Protein AF-A0A7C0W6J4-F1 (afdb_monomer)

Secondary structure (DSSP, 8-state):
--HHHHHHHHHHHHHHHHHHHHH-HHHHHH-HHHHHHHHHHHHHHHS---HHHHHHHHHHHHHHHHHHHHHT--HHHHHHH-HHHHHHHHHHHHHHHHHHHHHHHHH--TTHHHHHHHHHHHHHHHHHHHHHHHHHTT--HHHHHHHHHHHHHHHHHHHHHIIIIIHHHHTTTSPPP-GGGG-TT---S--S---HHHHHHHHHHHHHHHHHHHHHHHHH-TT--HHHHHHHHHHHHHHHHTSHHHHT-TTHHHHHHHHHHHHHHHHHHH--HHHHHH--SHHHHHHHHHHHHHHHHH-

Mean predicted aligned error: 7.04 Å

Structure (mmCIF, N/CA/C/O backbone):
data_AF-A0A7C0W6J4-F1
#
_entry.id   AF-A0A7C0W6J4-F1
#
loop_
_atom_site.group_PDB
_atom_site.id
_atom_site.type_symbol
_atom_site.label_atom_id
_atom_site.label_alt_id
_atom_site.label_comp_id
_atom_site.label_asym_id
_atom_site.label_entity_id
_atom_site.label_seq_id
_atom_site.pdbx_PDB_ins_code
_atom_site.Cartn_x
_atom_site.Cartn_y
_atom_site.Cartn_z
_atom_site.occupancy
_atom_site.B_iso_or_equiv
_atom_site.auth_seq_id
_atom_site.auth_comp_id
_atom_site.auth_asym_id
_atom_site.auth_atom_id
_atom_site.pdbx_PDB_model_num
ATOM 1 N N . MET A 1 1 ? 14.093 -19.354 15.145 1.00 80.31 1 MET A N 1
ATOM 2 C CA . MET A 1 1 ? 14.493 -19.359 13.717 1.00 80.31 1 MET A CA 1
ATOM 3 C C . MET A 1 1 ? 15.507 -18.246 13.501 1.00 80.31 1 MET A C 1
ATOM 5 O O . MET A 1 1 ? 15.258 -17.155 13.999 1.00 80.31 1 MET A O 1
ATOM 9 N N . SER A 1 2 ? 16.648 -18.499 12.849 1.00 90.19 2 SER A N 1
ATOM 10 C CA . SER A 1 2 ? 17.677 -17.459 12.658 1.00 90.19 2 SER A CA 1
ATOM 11 C C . SER A 1 2 ? 17.200 -16.357 11.703 1.00 90.19 2 SER A C 1
ATOM 13 O O . SER A 1 2 ? 16.353 -16.609 10.843 1.00 90.19 2 SER A O 1
ATOM 15 N N . LEU A 1 3 ? 17.756 -15.146 11.836 1.00 91.19 3 LEU A N 1
ATOM 16 C CA . LEU A 1 3 ? 17.433 -14.004 10.965 1.00 91.19 3 LEU A CA 1
ATOM 17 C C . LEU A 1 3 ? 17.686 -14.322 9.484 1.00 91.19 3 LEU A C 1
ATOM 19 O O . LEU A 1 3 ? 16.888 -13.963 8.626 1.00 91.19 3 LEU A O 1
ATOM 23 N N . VAL A 1 4 ? 18.754 -15.074 9.196 1.00 92.19 4 VAL A N 1
ATOM 24 C CA . VAL A 1 4 ? 19.107 -15.501 7.834 1.00 92.19 4 VAL A CA 1
ATOM 25 C C . VAL A 1 4 ? 18.005 -16.361 7.219 1.00 92.19 4 VAL A C 1
ATOM 27 O O . VAL A 1 4 ? 17.618 -16.132 6.079 1.00 92.19 4 VAL A O 1
ATOM 30 N N . ILE A 1 5 ? 17.452 -17.317 7.972 1.00 92.69 5 ILE A N 1
ATOM 31 C CA . ILE A 1 5 ? 16.369 -18.172 7.469 1.00 92.69 5 ILE A CA 1
ATOM 32 C C . ILE A 1 5 ? 15.117 -17.335 7.187 1.00 92.69 5 ILE A C 1
ATOM 34 O O . ILE A 1 5 ? 14.489 -17.521 6.152 1.00 92.69 5 ILE A O 1
ATOM 38 N N . GLN A 1 6 ? 14.775 -16.388 8.065 1.00 92.44 6 GLN A N 1
ATOM 39 C CA . GLN A 1 6 ? 13.624 -15.501 7.859 1.00 92.44 6 GLN A CA 1
ATOM 40 C C . GLN A 1 6 ? 13.782 -14.651 6.589 1.00 92.44 6 GLN A C 1
ATOM 42 O O . GLN A 1 6 ? 12.880 -14.627 5.757 1.00 92.44 6 GLN A O 1
ATOM 47 N N . ALA A 1 7 ? 14.955 -14.043 6.388 1.00 93.00 7 ALA A N 1
ATOM 48 C CA . ALA A 1 7 ? 15.270 -13.280 5.179 1.00 93.00 7 ALA A CA 1
ATOM 49 C C . ALA A 1 7 ? 15.186 -14.142 3.906 1.00 93.00 7 ALA A C 1
ATOM 51 O O . ALA A 1 7 ? 14.616 -13.724 2.898 1.00 93.00 7 ALA A O 1
ATOM 52 N N . VAL A 1 8 ? 15.700 -15.376 3.961 1.00 94.69 8 VAL A N 1
ATOM 53 C CA . VAL A 1 8 ? 15.601 -16.334 2.850 1.00 94.69 8 VAL A CA 1
ATOM 54 C C . VAL A 1 8 ? 14.147 -16.702 2.560 1.00 94.69 8 VAL A C 1
ATOM 56 O O . VAL A 1 8 ? 13.784 -16.816 1.395 1.00 94.69 8 VAL A O 1
ATOM 59 N N . LEU A 1 9 ? 13.295 -16.853 3.576 1.00 94.94 9 LEU A N 1
ATOM 60 C CA . LEU A 1 9 ? 11.868 -17.123 3.371 1.00 94.94 9 LEU A CA 1
ATOM 61 C C . LEU A 1 9 ? 11.146 -15.935 2.725 1.00 94.94 9 LEU A C 1
ATOM 63 O O . LEU A 1 9 ? 10.343 -16.150 1.818 1.00 94.94 9 LEU A O 1
ATOM 67 N N . PHE A 1 10 ? 11.460 -14.702 3.134 1.00 95.00 10 PHE A N 1
ATOM 68 C CA . PHE A 1 10 ? 10.860 -13.490 2.563 1.00 95.00 10 PHE A CA 1
ATOM 69 C C . PHE A 1 10 ? 11.144 -13.344 1.068 1.00 95.00 10 PHE A C 1
ATOM 71 O O . PHE A 1 10 ? 10.247 -12.986 0.311 1.00 95.00 10 PHE A O 1
ATOM 78 N N . VAL A 1 11 ? 12.364 -13.664 0.629 1.00 95.00 11 VAL A N 1
ATOM 79 C CA . VAL A 1 11 ? 12.764 -13.547 -0.784 1.00 95.00 11 VAL A CA 1
ATOM 80 C C . VAL A 1 11 ? 12.474 -14.822 -1.582 1.00 95.00 11 VAL A C 1
ATOM 82 O O . VAL A 1 11 ? 12.081 -14.763 -2.744 1.00 95.00 11 VAL A O 1
ATOM 85 N N . GLY A 1 12 ? 12.647 -15.993 -0.973 1.00 95.44 12 GLY A N 1
ATOM 86 C CA . GLY A 1 12 ? 12.519 -17.286 -1.644 1.00 95.44 12 GLY A CA 1
ATOM 87 C C . GLY A 1 12 ? 11.075 -17.722 -1.875 1.00 95.44 12 GLY A C 1
ATOM 88 O O . GLY A 1 12 ? 10.776 -18.324 -2.908 1.00 95.44 12 GLY A O 1
ATOM 89 N N . PHE A 1 13 ? 10.156 -17.409 -0.956 1.00 96.00 13 PHE A N 1
ATOM 90 C CA . PHE A 1 13 ? 8.757 -17.810 -1.109 1.00 96.00 13 PHE A CA 1
ATOM 91 C C . PHE A 1 13 ? 8.055 -17.154 -2.313 1.00 96.00 13 PHE A C 1
ATOM 93 O O . PHE A 1 13 ? 7.383 -17.884 -3.041 1.00 96.00 13 PHE A O 1
ATOM 100 N N . PRO A 1 14 ? 8.235 -15.851 -2.612 1.00 95.50 14 PRO A N 1
ATOM 101 C CA . PRO A 1 14 ? 7.729 -15.236 -3.842 1.00 95.50 14 PRO A CA 1
ATOM 102 C C . PRO A 1 14 ? 8.060 -16.008 -5.122 1.00 95.50 14 PRO A C 1
ATOM 104 O O . PRO A 1 14 ? 7.185 -16.208 -5.966 1.00 95.50 14 PRO A O 1
ATOM 107 N N . VAL A 1 15 ? 9.289 -16.523 -5.238 1.00 93.94 15 VAL A N 1
ATOM 108 C CA . VAL A 1 15 ? 9.711 -17.350 -6.381 1.00 93.94 15 VAL A CA 1
ATOM 109 C C . VAL A 1 15 ? 8.884 -18.637 -6.446 1.00 93.94 15 VAL A C 1
ATOM 111 O O . VAL A 1 15 ? 8.363 -19.000 -7.503 1.00 93.94 15 VAL A O 1
ATOM 114 N N . ALA A 1 16 ? 8.717 -19.315 -5.308 1.00 93.81 16 ALA A N 1
ATOM 115 C CA . ALA A 1 16 ? 7.901 -20.523 -5.213 1.00 93.81 16 ALA A CA 1
ATOM 116 C C . ALA A 1 16 ? 6.417 -20.247 -5.509 1.00 93.81 16 ALA A C 1
ATOM 118 O O . ALA A 1 16 ? 5.769 -21.051 -6.182 1.00 93.81 16 ALA A O 1
ATOM 119 N N . ALA A 1 17 ? 5.887 -19.106 -5.064 1.00 93.19 17 ALA A N 1
ATOM 120 C CA . ALA A 1 17 ? 4.513 -18.681 -5.307 1.00 93.19 17 ALA A CA 1
ATOM 121 C C . ALA A 1 17 ? 4.260 -18.407 -6.796 1.00 93.19 17 ALA A C 1
ATOM 123 O O . ALA A 1 17 ? 3.292 -18.924 -7.356 1.00 93.19 17 ALA A O 1
ATOM 124 N N . GLN A 1 18 ? 5.152 -17.669 -7.465 1.00 90.38 18 GLN A N 1
ATOM 125 C CA . GLN A 1 18 ? 5.070 -17.424 -8.909 1.00 90.38 18 GLN A CA 1
ATOM 126 C C . GLN A 1 18 ? 5.179 -18.726 -9.710 1.00 90.38 18 GLN A C 1
ATOM 128 O O . GLN A 1 18 ? 4.364 -18.985 -10.599 1.00 90.38 18 GLN A O 1
ATOM 133 N N . TRP A 1 19 ? 6.143 -19.586 -9.373 1.00 91.12 19 TRP A N 1
ATOM 134 C CA . TRP A 1 19 ? 6.294 -20.893 -10.015 1.00 91.12 19 TRP A CA 1
ATOM 135 C C . TRP A 1 19 ? 5.059 -21.783 -9.807 1.00 91.12 19 TRP A C 1
ATOM 137 O O . TRP A 1 19 ? 4.537 -22.375 -10.755 1.00 91.12 19 TRP A O 1
ATOM 147 N N . GLY A 1 20 ? 4.540 -21.831 -8.579 1.00 88.75 20 GLY A N 1
ATOM 148 C CA . GLY A 1 20 ? 3.341 -22.582 -8.225 1.00 88.75 20 GLY A CA 1
ATOM 149 C C . GLY A 1 20 ? 2.098 -22.085 -8.962 1.00 88.75 20 GLY A C 1
ATOM 150 O O . GLY A 1 20 ? 1.338 -22.899 -9.489 1.00 88.75 20 GLY A O 1
ATOM 151 N N . ALA A 1 21 ? 1.917 -20.768 -9.071 1.00 87.94 21 ALA A N 1
ATOM 152 C CA . ALA A 1 21 ? 0.810 -20.161 -9.808 1.00 87.94 21 ALA A CA 1
ATOM 153 C C . ALA A 1 21 ? 0.866 -20.459 -11.316 1.00 87.94 21 ALA A C 1
ATOM 155 O O . ALA A 1 21 ? -0.176 -20.627 -11.946 1.00 87.94 21 ALA A O 1
ATOM 156 N N . ARG A 1 22 ? 2.062 -20.598 -11.904 1.00 87.00 22 ARG A N 1
ATOM 157 C CA . ARG A 1 22 ? 2.213 -21.025 -13.308 1.00 87.00 22 ARG A CA 1
ATOM 158 C C . ARG A 1 22 ? 1.844 -22.497 -13.509 1.00 87.00 22 ARG A C 1
ATOM 160 O O . ARG A 1 22 ? 1.279 -22.847 -14.541 1.00 87.00 22 ARG A O 1
ATOM 167 N N . LYS A 1 23 ? 2.144 -23.357 -12.528 1.00 88.56 23 LYS A N 1
ATOM 168 C CA . LYS A 1 23 ? 1.981 -24.815 -12.643 1.00 88.56 23 LYS A CA 1
ATOM 169 C C . LYS A 1 23 ? 0.596 -25.329 -12.238 1.00 88.56 23 LYS A C 1
ATOM 171 O O . LYS A 1 23 ? 0.092 -26.262 -12.859 1.00 88.56 23 LYS A O 1
ATOM 176 N N . TYR A 1 24 ? -0.028 -24.755 -11.209 1.00 90.50 24 TYR A N 1
ATOM 177 C CA . TYR A 1 24 ? -1.247 -25.301 -10.603 1.00 90.50 24 TYR A CA 1
ATOM 178 C C . TYR A 1 24 ? -2.436 -24.345 -10.726 1.00 90.50 24 TYR A C 1
ATOM 180 O O . TYR A 1 24 ? -2.381 -23.198 -10.289 1.00 90.50 24 TYR A O 1
ATOM 188 N N . LYS A 1 25 ? -3.569 -24.846 -11.237 1.00 83.00 25 LYS A N 1
ATOM 189 C CA . LYS A 1 25 ? -4.791 -24.050 -11.469 1.00 83.00 25 LYS A CA 1
ATOM 190 C C . LYS A 1 25 ? -5.350 -23.401 -10.194 1.00 83.00 25 LYS A C 1
ATOM 192 O O . LYS A 1 25 ? -5.835 -22.278 -10.265 1.00 83.00 25 LYS A O 1
ATOM 197 N N . ALA A 1 26 ? -5.266 -24.082 -9.048 1.00 83.62 26 ALA A N 1
ATOM 198 C CA . ALA A 1 26 ? -5.718 -23.549 -7.759 1.00 83.62 26 ALA A CA 1
ATOM 199 C C . ALA A 1 26 ? -4.841 -22.385 -7.262 1.00 83.62 26 ALA A C 1
ATOM 201 O O . ALA A 1 26 ? -5.358 -21.377 -6.794 1.00 83.62 26 ALA A O 1
ATOM 202 N N . LEU A 1 27 ? -3.519 -22.488 -7.428 1.00 84.06 27 LEU A N 1
ATOM 203 C CA . LEU A 1 27 ? -2.580 -21.422 -7.066 1.00 84.06 27 LEU A CA 1
ATOM 204 C C . LEU A 1 27 ? -2.671 -20.242 -8.037 1.00 84.06 27 LEU A C 1
ATOM 206 O O . LEU A 1 27 ? -2.633 -19.091 -7.616 1.00 84.06 27 LEU A O 1
ATOM 210 N N . ARG A 1 28 ? -2.887 -20.522 -9.329 1.00 81.50 28 ARG A N 1
ATOM 211 C CA . ARG A 1 28 ? -3.187 -19.497 -10.335 1.00 81.50 28 ARG A CA 1
ATOM 212 C C . ARG A 1 28 ? -4.458 -18.725 -10.010 1.00 81.50 28 ARG A C 1
ATOM 214 O O . ARG A 1 28 ? -4.537 -17.540 -10.296 1.00 81.50 28 ARG A O 1
ATOM 221 N N . PHE A 1 29 ? -5.452 -19.417 -9.455 1.00 76.94 29 PHE A N 1
ATOM 222 C CA . PHE A 1 29 ? -6.718 -18.808 -9.079 1.00 76.94 29 PHE A CA 1
ATOM 223 C C . PHE A 1 29 ? -6.550 -17.787 -7.942 1.00 76.94 29 PHE A C 1
ATOM 225 O O . PHE A 1 29 ? -7.155 -16.724 -8.013 1.00 76.94 29 PHE A O 1
ATOM 232 N N . LEU A 1 30 ? -5.718 -18.081 -6.938 1.00 79.06 30 LEU A N 1
ATOM 233 C CA . LEU A 1 30 ? -5.420 -17.136 -5.854 1.00 79.06 30 LEU A CA 1
ATOM 234 C C . LEU A 1 30 ? -4.471 -16.013 -6.301 1.00 79.06 30 LEU A C 1
ATOM 236 O O . LEU A 1 30 ? -4.583 -14.892 -5.826 1.00 79.06 30 LEU A O 1
ATOM 240 N N . GLY A 1 31 ? -3.548 -16.308 -7.217 1.00 84.00 31 GLY A N 1
ATOM 241 C CA . GLY A 1 31 ? -2.524 -15.370 -7.670 1.00 84.00 31 GLY A CA 1
ATOM 242 C C . GLY A 1 31 ? -1.308 -15.310 -6.725 1.00 84.00 31 GLY A C 1
ATOM 243 O O . GLY A 1 31 ? -1.439 -15.561 -5.523 1.00 84.00 31 GLY A O 1
ATOM 244 N N . PRO A 1 32 ? -0.102 -14.982 -7.234 1.00 88.69 32 PRO A N 1
ATOM 245 C CA . PRO A 1 32 ? 1.130 -15.003 -6.435 1.00 88.69 32 PRO A CA 1
ATOM 246 C C . PRO A 1 32 ? 1.087 -14.104 -5.194 1.00 88.69 32 PRO A C 1
ATOM 248 O O . PRO A 1 32 ? 1.554 -14.506 -4.132 1.00 88.69 32 PRO A O 1
ATOM 251 N N . ILE A 1 33 ? 0.483 -12.917 -5.304 1.00 87.88 33 ILE A N 1
ATOM 252 C CA . ILE A 1 33 ? 0.414 -11.945 -4.206 1.00 87.88 33 ILE A CA 1
ATOM 253 C C . ILE A 1 33 ? -0.400 -12.457 -3.011 1.00 87.88 33 ILE A C 1
ATOM 255 O O . ILE A 1 33 ? 0.042 -12.336 -1.869 1.00 87.88 33 ILE A O 1
ATOM 259 N N . VAL A 1 34 ? -1.545 -13.106 -3.258 1.00 85.62 34 VAL A N 1
ATOM 260 C CA . VAL A 1 34 ? -2.378 -13.694 -2.196 1.00 85.62 34 VAL A CA 1
ATOM 261 C C . VAL A 1 34 ? -1.642 -14.836 -1.516 1.00 85.62 34 VAL A C 1
ATOM 263 O O . VAL A 1 34 ? -1.671 -14.943 -0.293 1.00 85.62 34 VAL A O 1
ATOM 266 N N . LEU A 1 35 ? -0.945 -15.673 -2.288 1.00 91.00 35 LEU A N 1
ATOM 267 C CA . LEU A 1 35 ? -0.140 -16.759 -1.731 1.00 91.00 35 LEU A CA 1
ATOM 268 C C . LEU A 1 35 ? 0.955 -16.222 -0.807 1.00 91.00 35 LEU A C 1
ATOM 270 O O . LEU A 1 35 ? 1.132 -16.765 0.281 1.00 91.00 35 LEU A O 1
ATOM 274 N N . CYS A 1 36 ? 1.647 -15.151 -1.203 1.00 93.06 36 CYS A N 1
ATOM 275 C CA . CYS A 1 36 ? 2.655 -14.491 -0.373 1.00 93.06 36 CYS A CA 1
ATOM 276 C C . CYS A 1 36 ? 2.070 -13.951 0.936 1.00 93.06 36 CYS A C 1
ATOM 278 O O . CYS A 1 36 ? 2.630 -14.219 1.998 1.00 93.06 36 CYS A O 1
ATOM 280 N N . TYR A 1 37 ? 0.924 -13.268 0.882 1.00 90.31 37 TYR A N 1
ATOM 281 C CA . TYR A 1 37 ? 0.240 -12.786 2.085 1.00 90.31 37 TYR A CA 1
ATOM 282 C C . TYR A 1 37 ? -0.188 -13.925 3.010 1.00 90.31 37 TYR A C 1
ATOM 284 O O . TYR A 1 37 ? 0.121 -13.896 4.198 1.00 90.31 37 TYR A O 1
ATOM 292 N N . LEU A 1 38 ? -0.870 -14.946 2.481 1.00 89.62 38 LEU A N 1
ATOM 293 C CA . LEU A 1 38 ? -1.338 -16.085 3.276 1.00 89.62 38 LEU A CA 1
ATOM 294 C C . LEU A 1 38 ? -0.176 -16.840 3.917 1.00 89.62 38 LEU A C 1
ATOM 296 O O . LEU A 1 38 ? -0.259 -17.224 5.083 1.00 89.62 38 LEU A O 1
ATOM 300 N N . PHE A 1 39 ? 0.915 -17.025 3.175 1.00 93.88 39 PHE A N 1
ATOM 301 C CA . PHE A 1 39 ? 2.127 -17.626 3.709 1.00 93.88 39 PHE A CA 1
ATOM 302 C C . PHE A 1 39 ? 2.747 -16.767 4.808 1.00 93.88 39 PHE A C 1
ATOM 304 O O . PHE A 1 39 ? 3.069 -17.301 5.866 1.00 93.88 39 PHE A O 1
ATOM 311 N N . GLY A 1 40 ? 2.862 -15.453 4.599 1.00 93.06 40 GLY A N 1
ATOM 312 C CA . GLY A 1 40 ? 3.347 -14.524 5.615 1.00 93.06 40 GLY A CA 1
ATOM 313 C C . GLY A 1 40 ? 2.511 -14.590 6.896 1.00 93.06 40 GLY A C 1
ATOM 314 O O . GLY A 1 40 ? 3.055 -14.795 7.978 1.00 93.06 40 GLY A O 1
ATOM 315 N N . ILE A 1 41 ? 1.183 -14.518 6.775 1.00 89.75 41 ILE A N 1
ATOM 316 C CA . ILE A 1 41 ? 0.251 -14.613 7.910 1.00 89.75 41 ILE A CA 1
ATOM 317 C C . ILE A 1 41 ? 0.418 -15.952 8.633 1.00 89.75 41 ILE A C 1
ATOM 319 O O . ILE A 1 41 ? 0.552 -15.981 9.856 1.00 89.75 41 ILE A O 1
ATOM 323 N N . ALA A 1 42 ? 0.451 -17.069 7.903 1.00 92.12 42 ALA A N 1
ATOM 324 C CA . ALA A 1 42 ? 0.663 -18.381 8.508 1.00 92.12 42 ALA A CA 1
ATOM 325 C C . ALA A 1 42 ? 2.010 -18.442 9.243 1.00 92.12 42 ALA A C 1
ATOM 327 O O . ALA A 1 42 ? 2.068 -18.862 10.398 1.00 92.12 42 ALA A O 1
ATOM 328 N N . LEU A 1 43 ? 3.084 -17.964 8.613 1.00 92.81 43 LEU A N 1
ATOM 329 C CA . LEU A 1 43 ? 4.428 -17.977 9.180 1.00 92.81 43 LEU A CA 1
ATOM 330 C C . LEU A 1 43 ? 4.516 -17.137 10.464 1.00 92.81 43 LEU A C 1
ATOM 332 O O . LEU A 1 43 ? 5.018 -17.637 11.469 1.00 92.81 43 LEU A O 1
ATOM 336 N N . GLY A 1 44 ? 3.971 -15.916 10.456 1.00 90.25 44 GLY A N 1
ATOM 337 C CA . GLY A 1 44 ? 3.962 -14.997 11.602 1.00 90.25 44 GLY A CA 1
ATOM 338 C C . GLY A 1 44 ? 3.149 -15.475 12.807 1.00 90.25 44 GLY A C 1
ATOM 339 O O . GLY A 1 44 ? 3.397 -15.039 13.928 1.00 90.25 44 GLY A O 1
ATOM 340 N N . ASN A 1 45 ? 2.201 -16.396 12.599 1.00 89.50 45 ASN A N 1
ATOM 341 C CA . ASN A 1 45 ? 1.349 -16.929 13.668 1.00 89.50 45 ASN A CA 1
ATOM 342 C C . ASN A 1 45 ? 1.746 -18.338 14.135 1.00 89.50 45 ASN A C 1
ATOM 344 O O . ASN A 1 45 ? 1.352 -18.743 15.230 1.00 89.50 45 ASN A O 1
ATOM 348 N N . LEU A 1 46 ? 2.509 -19.089 13.335 1.00 89.94 46 LEU A N 1
ATOM 349 C CA . LEU A 1 46 ? 2.972 -20.441 13.672 1.00 89.94 46 LEU A CA 1
ATOM 350 C C . LEU A 1 46 ? 4.378 -20.457 14.277 1.00 89.94 46 LEU A C 1
ATOM 352 O O . LEU A 1 46 ? 4.695 -21.341 15.072 1.00 89.94 46 LEU A O 1
ATOM 356 N N . VAL A 1 47 ? 5.230 -19.507 13.891 1.00 88.19 47 VAL A N 1
ATOM 357 C CA . VAL A 1 47 ? 6.637 -19.454 14.293 1.00 88.19 47 VAL A CA 1
ATOM 358 C C . VAL A 1 47 ? 6.952 -18.064 14.829 1.00 88.19 47 VAL A C 1
ATOM 360 O O . VAL A 1 47 ? 6.424 -17.065 14.355 1.00 88.19 47 VAL A O 1
ATOM 363 N N . PHE A 1 48 ? 7.848 -17.986 15.814 1.00 85.81 48 PHE A N 1
ATOM 364 C CA . PHE A 1 48 ? 8.372 -16.698 16.255 1.00 85.81 48 PHE A CA 1
ATOM 365 C C . PHE A 1 48 ? 9.144 -16.015 15.115 1.00 85.81 48 PHE A C 1
ATOM 367 O O . PHE A 1 48 ? 10.174 -16.530 14.658 1.00 85.81 48 PHE A O 1
ATOM 374 N N . MET A 1 49 ? 8.652 -14.850 14.701 1.00 89.69 49 MET A N 1
ATOM 375 C CA . MET A 1 49 ? 9.257 -13.982 13.695 1.00 89.69 49 MET A CA 1
ATOM 376 C C . MET A 1 49 ? 9.886 -12.762 14.360 1.00 89.69 49 MET A C 1
ATOM 378 O O . MET A 1 49 ? 9.358 -12.229 15.335 1.00 89.69 49 MET A O 1
ATOM 382 N N . ASN A 1 50 ? 11.025 -12.317 13.833 1.00 92.06 50 ASN A N 1
ATOM 383 C CA . ASN A 1 50 ? 11.627 -11.070 14.273 1.00 92.06 50 ASN A CA 1
ATOM 384 C C . ASN A 1 50 ? 10.880 -9.909 13.599 1.00 92.06 50 ASN A C 1
ATOM 386 O O . ASN A 1 50 ? 10.929 -9.749 12.379 1.00 92.06 50 ASN A O 1
ATOM 390 N N . THR A 1 51 ? 10.166 -9.124 14.405 1.00 89.06 51 THR A N 1
ATOM 391 C CA . THR A 1 51 ? 9.332 -8.020 13.921 1.00 89.06 51 THR A CA 1
ATOM 392 C C . THR A 1 51 ? 10.156 -6.908 13.285 1.00 89.06 51 THR A C 1
ATOM 394 O O . THR A 1 51 ? 9.729 -6.372 12.275 1.00 89.06 51 THR A O 1
ATOM 397 N N . GLU A 1 52 ? 11.343 -6.612 13.815 1.00 92.31 52 GLU A N 1
ATOM 398 C CA . GLU A 1 52 ? 12.246 -5.576 13.292 1.00 92.31 52 GLU A CA 1
ATOM 399 C C . GLU A 1 52 ? 12.788 -5.931 11.897 1.00 92.31 52 GLU A C 1
ATOM 401 O O . GLU A 1 52 ? 12.874 -5.089 11.004 1.00 92.31 52 GLU A O 1
ATOM 406 N N . LEU A 1 53 ? 13.095 -7.208 11.663 1.00 93.00 53 LEU A N 1
ATOM 407 C CA . LEU A 1 53 ? 13.486 -7.705 10.350 1.00 93.00 53 LEU A CA 1
ATOM 408 C C . LEU A 1 53 ? 12.318 -7.585 9.367 1.00 93.00 53 LEU A C 1
ATOM 410 O O . LEU A 1 53 ? 12.501 -7.113 8.249 1.00 93.00 53 LEU A O 1
ATOM 414 N N . ALA A 1 54 ? 11.115 -7.993 9.774 1.00 92.81 54 ALA A N 1
ATOM 415 C CA . ALA A 1 54 ? 9.924 -7.897 8.935 1.00 92.81 54 ALA A CA 1
ATOM 416 C C . ALA A 1 54 ? 9.562 -6.439 8.596 1.00 92.81 54 ALA A C 1
ATOM 418 O O . ALA A 1 54 ? 9.246 -6.153 7.438 1.00 92.81 54 ALA A O 1
ATOM 419 N N . THR A 1 55 ? 9.663 -5.505 9.550 1.00 90.56 55 THR A N 1
ATOM 420 C CA . THR A 1 55 ? 9.465 -4.067 9.294 1.00 90.56 55 THR A CA 1
ATOM 421 C C . THR A 1 55 ? 10.547 -3.516 8.374 1.00 90.56 55 THR A C 1
ATOM 423 O O . THR A 1 55 ? 10.214 -2.871 7.386 1.00 90.56 55 THR A O 1
ATOM 426 N N . THR A 1 56 ? 11.818 -3.867 8.592 1.00 93.62 56 THR A N 1
ATOM 427 C CA . THR A 1 56 ? 12.926 -3.455 7.709 1.00 93.62 56 THR A CA 1
ATOM 428 C C . THR A 1 56 ? 12.702 -3.923 6.271 1.00 93.62 56 THR A C 1
ATOM 430 O O . THR A 1 56 ? 12.861 -3.148 5.331 1.00 93.62 56 THR A O 1
ATOM 433 N N . PHE A 1 57 ? 12.301 -5.183 6.072 1.00 94.50 57 PHE A N 1
ATOM 434 C CA . PHE A 1 57 ? 11.980 -5.704 4.740 1.00 94.50 57 PHE A CA 1
ATOM 435 C C . PHE A 1 57 ? 10.784 -4.982 4.123 1.00 94.50 57 PHE A C 1
ATOM 437 O O . PHE A 1 57 ? 10.828 -4.647 2.944 1.00 94.50 57 PHE A O 1
ATOM 444 N N . THR A 1 58 ? 9.740 -4.721 4.907 1.00 91.25 58 THR A N 1
ATOM 445 C CA . THR A 1 58 ? 8.553 -3.971 4.475 1.00 91.25 58 THR A CA 1
ATOM 446 C C . THR A 1 58 ? 8.936 -2.576 3.980 1.00 91.25 58 THR A C 1
ATOM 448 O O . THR A 1 58 ? 8.620 -2.207 2.853 1.00 91.25 58 THR A O 1
ATOM 451 N N . GLU A 1 59 ? 9.673 -1.817 4.784 1.00 90.38 59 GLU A N 1
ATOM 452 C CA . GLU A 1 59 ? 10.092 -0.453 4.457 1.00 90.38 59 GLU A CA 1
ATOM 453 C C . GLU A 1 59 ? 11.048 -0.427 3.262 1.00 90.38 59 GLU A C 1
ATOM 455 O O . GLU A 1 59 ? 10.826 0.325 2.314 1.00 90.38 59 GLU A O 1
ATOM 460 N N . ALA A 1 60 ? 12.067 -1.291 3.253 1.00 93.19 60 ALA A N 1
ATOM 461 C CA . ALA A 1 60 ? 13.043 -1.358 2.168 1.00 93.19 60 ALA A CA 1
ATOM 462 C C . ALA A 1 60 ? 12.402 -1.766 0.835 1.00 93.19 60 ALA A C 1
ATOM 464 O O . ALA A 1 60 ? 12.709 -1.186 -0.206 1.00 93.19 60 ALA A O 1
ATOM 465 N N . THR A 1 61 ? 11.495 -2.746 0.846 1.00 94.12 61 THR A N 1
ATOM 466 C CA . THR A 1 61 ? 10.794 -3.171 -0.374 1.00 94.12 61 THR A CA 1
ATOM 467 C C . THR A 1 61 ? 9.858 -2.091 -0.890 1.00 94.12 61 THR A C 1
ATOM 469 O O . THR A 1 61 ? 9.855 -1.866 -2.093 1.00 94.12 61 THR A O 1
ATOM 472 N N . VAL A 1 62 ? 9.140 -1.361 -0.031 1.00 90.12 62 VAL A N 1
ATOM 473 C CA . VAL A 1 62 ? 8.310 -0.212 -0.443 1.00 90.12 62 VAL A CA 1
ATOM 474 C C . VAL A 1 62 ? 9.166 0.910 -1.030 1.00 90.12 62 VAL A C 1
ATOM 476 O O . VAL A 1 62 ? 8.859 1.418 -2.110 1.00 90.12 62 VAL A O 1
ATOM 479 N N . LEU A 1 63 ? 10.269 1.257 -0.357 1.00 91.81 63 LEU A N 1
ATOM 480 C CA . LEU A 1 63 ? 11.209 2.299 -0.779 1.00 91.81 63 LEU A CA 1
ATOM 481 C C . LEU A 1 63 ? 11.775 2.042 -2.185 1.00 91.81 63 LEU A C 1
ATOM 483 O O . LEU A 1 63 ? 12.074 2.991 -2.910 1.00 91.81 63 LEU A O 1
ATOM 487 N N . LEU A 1 64 ? 11.935 0.771 -2.557 1.00 94.62 64 LEU A N 1
ATOM 488 C CA . LEU A 1 64 ? 12.462 0.348 -3.853 1.00 94.62 64 LEU A CA 1
ATOM 489 C C . LEU A 1 64 ? 11.362 0.070 -4.889 1.00 94.62 64 LEU A C 1
ATOM 491 O O . LEU A 1 64 ? 11.479 0.446 -6.051 1.00 94.62 64 LEU A O 1
ATOM 495 N N . ALA A 1 65 ? 10.271 -0.581 -4.493 1.00 93.81 65 ALA A N 1
ATOM 496 C CA . ALA A 1 65 ? 9.206 -0.969 -5.411 1.00 93.81 65 ALA A CA 1
ATOM 497 C C . ALA A 1 65 ? 8.474 0.250 -5.981 1.00 93.81 65 ALA A C 1
ATOM 499 O O . ALA A 1 65 ? 8.165 0.265 -7.171 1.00 93.81 65 ALA A O 1
ATOM 500 N N . ILE A 1 66 ? 8.231 1.284 -5.164 1.00 93.19 66 ILE A N 1
ATOM 501 C CA . ILE A 1 66 ? 7.491 2.476 -5.598 1.00 93.19 66 ILE A CA 1
ATOM 502 C C . ILE A 1 66 ? 8.167 3.155 -6.807 1.00 93.19 66 ILE A C 1
ATOM 504 O O . ILE A 1 66 ? 7.503 3.274 -7.839 1.00 93.19 66 ILE A O 1
ATOM 508 N N . PRO A 1 67 ? 9.452 3.571 -6.760 1.00 94.31 67 PRO A N 1
ATOM 509 C CA . PRO A 1 67 ? 10.108 4.153 -7.930 1.00 94.31 67 PRO A CA 1
ATOM 510 C C . PRO A 1 67 ? 10.136 3.215 -9.129 1.00 94.31 67 PRO A C 1
ATOM 512 O O . PRO A 1 67 ? 9.823 3.648 -10.231 1.00 94.31 67 PRO A O 1
ATOM 515 N N . LEU A 1 68 ? 10.472 1.937 -8.923 1.00 94.62 68 LEU A N 1
ATOM 516 C CA . LEU A 1 68 ? 10.587 0.949 -10.000 1.00 94.62 68 LEU A CA 1
ATOM 517 C C . LEU A 1 68 ? 9.300 0.813 -10.813 1.00 94.62 68 LEU A C 1
ATOM 519 O O . LEU A 1 68 ? 9.340 0.836 -12.044 1.00 94.62 68 LEU A O 1
ATOM 523 N N . LEU A 1 69 ? 8.161 0.725 -10.128 1.00 92.31 69 LEU A N 1
ATOM 524 C CA . LEU A 1 69 ? 6.850 0.655 -10.767 1.00 92.31 69 LEU A CA 1
ATOM 525 C C . LEU A 1 69 ? 6.490 1.989 -11.433 1.00 92.31 69 LEU A C 1
ATOM 527 O O . LEU A 1 69 ? 6.017 2.012 -12.572 1.00 92.31 69 LEU A O 1
ATOM 531 N N . LEU A 1 70 ? 6.776 3.113 -10.771 1.00 92.75 70 LEU A N 1
ATOM 532 C CA . LEU A 1 70 ? 6.478 4.444 -11.304 1.00 92.75 70 LEU A CA 1
ATOM 533 C C . LEU A 1 70 ? 7.318 4.806 -12.528 1.00 92.75 70 LEU A C 1
ATOM 535 O O . LEU A 1 70 ? 6.796 5.457 -13.430 1.00 92.75 70 LEU A O 1
ATOM 539 N N . PHE A 1 71 ? 8.569 4.348 -12.621 1.00 93.31 71 PHE A N 1
ATOM 540 C CA . PHE A 1 71 ? 9.427 4.584 -13.783 1.00 93.31 71 PHE A CA 1
ATOM 541 C C . PHE A 1 71 ? 8.754 4.144 -15.074 1.00 93.31 71 PHE A C 1
ATOM 543 O O . PHE A 1 71 ? 8.798 4.882 -16.051 1.00 93.31 71 PHE A O 1
ATOM 550 N N . THR A 1 72 ? 8.077 2.997 -15.064 1.00 88.12 72 THR A N 1
ATOM 551 C CA . THR A 1 72 ? 7.402 2.441 -16.248 1.00 88.12 72 THR A CA 1
ATOM 552 C C . THR A 1 72 ? 6.104 3.156 -16.616 1.00 88.12 72 THR A C 1
ATOM 554 O O . THR A 1 72 ? 5.588 2.990 -17.719 1.00 88.12 72 THR A O 1
ATOM 557 N N . THR A 1 73 ? 5.596 4.017 -15.733 1.00 87.25 73 THR A N 1
ATOM 558 C CA . THR A 1 73 ? 4.330 4.718 -15.941 1.00 87.25 73 THR A CA 1
ATOM 559 C C . THR A 1 73 ? 4.477 5.818 -16.990 1.00 87.25 73 THR A C 1
ATOM 561 O O . THR A 1 73 ? 5.168 6.817 -16.773 1.00 87.25 73 THR A O 1
ATOM 564 N N . ASP A 1 74 ? 3.742 5.724 -18.101 1.00 87.19 74 ASP A N 1
ATOM 565 C CA . ASP A 1 74 ? 3.486 6.897 -18.940 1.00 87.19 74 ASP A CA 1
ATOM 566 C C . ASP A 1 74 ? 2.450 7.800 -18.258 1.00 87.19 74 ASP A C 1
ATOM 568 O O . ASP A 1 74 ? 1.243 7.683 -18.468 1.00 87.19 74 ASP A O 1
ATOM 572 N N . PHE A 1 75 ? 2.930 8.719 -17.418 1.00 84.06 75 PHE A N 1
ATOM 573 C CA . PHE A 1 75 ? 2.060 9.577 -16.617 1.00 84.06 75 PHE A CA 1
ATOM 574 C C . PHE A 1 75 ? 1.162 10.488 -17.476 1.00 84.06 75 PHE A C 1
ATOM 576 O O . PHE A 1 75 ? 0.033 10.797 -17.094 1.00 84.06 75 PHE A O 1
ATOM 583 N N . ARG A 1 76 ? 1.621 10.894 -18.671 1.00 83.56 76 ARG A N 1
ATOM 584 C CA . ARG A 1 76 ? 0.829 11.738 -19.584 1.00 83.56 76 ARG A CA 1
ATOM 585 C C . ARG A 1 76 ? -0.320 10.956 -20.201 1.00 83.56 76 ARG A C 1
ATOM 587 O O . ARG A 1 76 ? -1.428 11.486 -20.291 1.00 83.56 76 ARG A O 1
ATOM 594 N N . ALA A 1 77 ? -0.056 9.726 -20.636 1.00 82.44 77 ALA A N 1
ATOM 595 C CA . ALA A 1 77 ? -1.095 8.830 -21.125 1.00 82.44 77 ALA A CA 1
ATOM 596 C C . ALA A 1 77 ? -2.066 8.472 -19.994 1.00 82.44 77 ALA A C 1
ATOM 598 O O . ALA A 1 77 ? -3.274 8.616 -20.169 1.00 82.44 77 ALA A O 1
ATOM 599 N N . TRP A 1 78 ? -1.544 8.133 -18.811 1.00 82.50 78 TRP A N 1
ATOM 600 C CA . TRP A 1 78 ? -2.339 7.810 -17.628 1.00 82.50 78 TRP A CA 1
ATOM 601 C C . TRP A 1 78 ? -3.347 8.914 -17.294 1.00 82.50 78 TRP A C 1
ATOM 603 O O . TRP A 1 78 ? -4.535 8.626 -17.181 1.00 82.50 78 TRP A O 1
ATOM 613 N N . LEU A 1 79 ? -2.938 10.189 -17.263 1.00 80.69 79 LEU A N 1
ATOM 614 C CA . LEU A 1 79 ? -3.843 11.318 -16.987 1.00 80.69 79 LEU A CA 1
ATOM 615 C C . LEU A 1 79 ? -5.036 11.427 -17.954 1.00 80.69 79 LEU A C 1
ATOM 617 O O . LEU A 1 79 ? -6.095 11.924 -17.564 1.00 80.69 79 LEU A O 1
ATOM 621 N N . ARG A 1 80 ? -4.901 10.969 -19.206 1.00 79.69 80 ARG A N 1
ATOM 622 C CA . ARG A 1 80 ? -6.009 10.987 -20.181 1.00 79.69 80 ARG A CA 1
ATOM 623 C C . ARG A 1 80 ? -7.086 9.959 -19.840 1.00 79.69 80 ARG A C 1
ATOM 625 O O . ARG A 1 80 ? -8.262 10.213 -20.086 1.00 79.69 80 ARG A O 1
ATOM 632 N N . ILE A 1 81 ? -6.683 8.833 -19.258 1.00 76.44 81 ILE A N 1
ATOM 633 C CA . ILE A 1 81 ? -7.545 7.684 -18.959 1.00 76.44 81 ILE A CA 1
ATOM 634 C C . ILE A 1 81 ? -7.943 7.665 -17.470 1.00 76.44 81 ILE A C 1
ATOM 636 O O . ILE A 1 81 ? -8.918 7.024 -17.100 1.00 76.44 81 ILE A O 1
ATOM 640 N N . ALA A 1 82 ? -7.249 8.421 -16.612 1.00 79.44 82 ALA A N 1
ATOM 641 C CA . ALA A 1 82 ? -7.427 8.424 -15.160 1.00 79.44 82 ALA A CA 1
ATOM 642 C C . ALA A 1 82 ? -8.663 9.188 -14.664 1.00 79.44 82 ALA A C 1
ATOM 644 O O . ALA A 1 82 ? -8.984 9.094 -13.483 1.00 79.44 82 ALA A O 1
ATOM 645 N N . ARG A 1 83 ? -9.386 9.932 -15.518 1.00 83.38 83 ARG A N 1
ATOM 646 C CA . ARG A 1 83 ? -10.572 10.700 -15.082 1.00 83.38 83 ARG A CA 1
ATOM 647 C C . ARG A 1 83 ? -11.590 9.847 -14.305 1.00 83.38 83 ARG A C 1
ATOM 649 O O . ARG A 1 83 ? -11.953 10.264 -13.207 1.00 83.38 83 ARG A O 1
ATOM 656 N N . PRO A 1 84 ? -12.020 8.663 -14.786 1.00 85.88 84 PRO A N 1
ATOM 657 C CA . PRO A 1 84 ? -12.931 7.810 -14.027 1.00 85.88 84 PRO A CA 1
ATOM 658 C C . PRO A 1 84 ? -12.310 7.310 -12.718 1.00 85.88 84 PRO A C 1
ATOM 660 O O . PRO A 1 84 ? -13.015 7.211 -11.721 1.00 85.88 84 PRO A O 1
ATOM 663 N N . ALA A 1 85 ? -10.996 7.055 -12.693 1.00 85.62 85 ALA A N 1
ATOM 664 C CA . ALA A 1 85 ? -10.291 6.618 -11.490 1.00 85.62 85 ALA A CA 1
ATOM 665 C C . ALA A 1 85 ? -10.254 7.716 -10.412 1.00 85.62 85 ALA A C 1
ATOM 667 O O . ALA A 1 85 ? -10.547 7.441 -9.254 1.00 85.62 85 ALA A O 1
ATOM 668 N N . VAL A 1 86 ? -9.973 8.969 -10.788 1.00 88.81 86 VAL A N 1
ATOM 669 C CA . VAL A 1 86 ? -9.987 10.116 -9.861 1.00 88.81 86 VAL A CA 1
ATOM 670 C C . VAL A 1 86 ? -11.400 10.393 -9.346 1.00 88.81 86 VAL A C 1
ATOM 672 O O . VAL A 1 86 ? -11.577 10.662 -8.159 1.00 88.81 86 VAL A O 1
ATOM 675 N N . ILE A 1 87 ? -12.414 10.296 -10.211 1.00 91.56 87 ILE A N 1
ATOM 676 C CA . ILE A 1 87 ? -13.818 10.451 -9.804 1.00 91.56 87 ILE A CA 1
ATOM 677 C C . ILE A 1 87 ? -14.208 9.342 -8.825 1.00 91.56 87 ILE A C 1
ATOM 679 O O . ILE A 1 87 ? -14.729 9.645 -7.758 1.00 91.56 87 ILE A O 1
ATOM 683 N N . SER A 1 88 ? -13.910 8.080 -9.144 1.00 91.38 88 SER A N 1
ATOM 684 C CA . SER A 1 88 ? -14.179 6.946 -8.254 1.00 91.38 88 SER A CA 1
ATOM 685 C C . SER A 1 88 ? -13.465 7.104 -6.912 1.00 91.38 88 SER A C 1
ATOM 687 O O . SER A 1 88 ? -14.107 7.005 -5.875 1.00 91.38 88 SER A O 1
ATOM 689 N N . PHE A 1 89 ? -12.180 7.470 -6.900 1.00 91.88 89 PHE A N 1
ATOM 690 C CA . PHE A 1 89 ? -11.459 7.737 -5.653 1.00 91.88 89 PHE A CA 1
ATOM 691 C C . PHE A 1 89 ? -12.108 8.860 -4.829 1.00 91.88 89 PHE A C 1
ATOM 693 O O . PHE A 1 89 ? -12.251 8.743 -3.615 1.00 91.88 89 PHE A O 1
ATOM 700 N N . THR A 1 90 ? -12.553 9.933 -5.488 1.00 93.88 90 THR A N 1
ATOM 701 C CA . THR A 1 90 ? -13.246 11.045 -4.821 1.00 93.88 90 THR A CA 1
ATOM 702 C C . THR A 1 90 ? -14.574 10.587 -4.216 1.00 93.88 90 THR A C 1
ATOM 704 O O . THR A 1 90 ? -14.880 10.928 -3.076 1.00 93.88 90 THR A O 1
ATOM 707 N N . LEU A 1 91 ? -15.351 9.781 -4.945 1.00 95.31 91 LEU A N 1
ATOM 708 C CA . LEU A 1 91 ? -16.593 9.191 -4.444 1.00 95.31 91 LEU A CA 1
ATOM 709 C C . LEU A 1 91 ? -16.335 8.242 -3.268 1.00 95.31 91 LEU A C 1
ATOM 711 O O . LEU A 1 91 ? -17.088 8.276 -2.300 1.00 95.31 91 LEU A O 1
ATOM 715 N N . ALA A 1 92 ? -15.255 7.459 -3.302 1.00 95.00 92 ALA A N 1
ATOM 716 C CA . ALA A 1 92 ? -14.844 6.615 -2.182 1.00 95.00 92 ALA A CA 1
ATOM 717 C C . ALA A 1 92 ? -14.496 7.451 -0.939 1.00 95.00 92 ALA A C 1
ATOM 719 O O . ALA A 1 92 ? -14.937 7.127 0.162 1.00 95.00 92 ALA A O 1
ATOM 720 N N . ALA A 1 93 ? -13.775 8.565 -1.105 1.00 95.75 93 ALA A N 1
ATOM 721 C CA . ALA A 1 93 ? -13.477 9.484 -0.006 1.00 95.75 93 ALA A CA 1
ATOM 722 C C . ALA A 1 93 ? -14.754 10.108 0.587 1.00 95.75 93 ALA A C 1
ATOM 724 O O . ALA A 1 93 ? -14.911 10.164 1.805 1.00 95.75 93 ALA A O 1
ATOM 725 N N . VAL A 1 94 ? -15.703 10.521 -0.261 1.00 97.19 94 VAL A N 1
ATOM 726 C CA . VAL A 1 94 ? -17.016 11.018 0.184 1.00 97.19 94 VAL A CA 1
ATOM 727 C C . VAL A 1 94 ? -17.802 9.929 0.914 1.00 97.19 94 VAL A C 1
ATOM 729 O O . VAL A 1 94 ? -18.392 10.207 1.957 1.00 97.19 94 VAL A O 1
ATOM 732 N N . ALA A 1 95 ? -17.780 8.690 0.418 1.00 97.75 95 ALA A N 1
ATOM 733 C CA . ALA A 1 95 ? -18.445 7.565 1.063 1.00 97.75 95 ALA A CA 1
ATOM 734 C C . ALA A 1 95 ? -17.901 7.328 2.478 1.00 97.75 95 ALA A C 1
ATOM 736 O O . ALA A 1 95 ? -18.690 7.208 3.411 1.00 97.75 95 ALA A O 1
ATOM 737 N N . VAL A 1 96 ? -16.574 7.360 2.649 1.00 97.06 96 VAL A N 1
ATOM 738 C CA . VAL A 1 96 ? -15.923 7.280 3.966 1.00 97.06 96 VAL A CA 1
ATOM 739 C C . VAL A 1 96 ? -16.359 8.420 4.885 1.00 97.06 96 VAL A C 1
ATOM 741 O O . VAL A 1 96 ? -16.656 8.176 6.049 1.00 97.06 96 VAL A O 1
ATOM 744 N N . ILE A 1 97 ? -16.424 9.660 4.392 1.00 97.00 97 ILE A N 1
ATOM 745 C CA . ILE A 1 97 ? -16.869 10.807 5.201 1.00 97.00 97 ILE A CA 1
ATOM 746 C C . ILE A 1 97 ? -18.306 10.599 5.692 1.00 97.00 97 ILE A C 1
ATOM 748 O O . ILE A 1 97 ? -18.593 10.798 6.873 1.00 97.00 97 ILE A O 1
ATOM 752 N N . ILE A 1 98 ? -19.207 10.173 4.802 1.00 97.62 98 ILE A N 1
ATOM 753 C CA . ILE A 1 98 ? -20.615 9.929 5.134 1.00 97.62 98 ILE A CA 1
ATOM 754 C C . ILE A 1 98 ? -20.736 8.798 6.156 1.00 97.62 98 ILE A C 1
ATOM 756 O O . ILE A 1 98 ? -21.478 8.926 7.132 1.00 97.62 98 ILE A O 1
ATOM 760 N N . THR A 1 99 ? -20.016 7.694 5.966 1.00 97.44 99 THR A N 1
ATOM 761 C CA . THR A 1 99 ? -20.138 6.524 6.843 1.00 97.44 99 THR A CA 1
ATOM 762 C C . THR A 1 99 ? -19.458 6.744 8.186 1.00 97.44 99 THR A C 1
ATOM 764 O O . THR A 1 99 ? -20.010 6.320 9.197 1.00 97.44 99 THR A O 1
ATOM 767 N N . ALA A 1 100 ? -18.348 7.486 8.233 1.00 96.44 100 ALA A N 1
ATOM 768 C CA . ALA A 1 100 ? -17.723 7.949 9.471 1.00 96.44 100 ALA A CA 1
ATOM 769 C C . ALA A 1 100 ? -18.670 8.844 10.277 1.00 96.44 100 ALA A C 1
ATOM 771 O O . ALA A 1 100 ? -18.906 8.577 11.453 1.00 96.44 100 ALA A O 1
ATOM 772 N N . ALA A 1 101 ? -19.293 9.839 9.636 1.00 95.31 101 ALA A N 1
ATOM 773 C CA . ALA A 1 101 ? -20.291 10.686 10.290 1.00 95.31 101 ALA A CA 1
ATOM 774 C C . ALA A 1 101 ? -21.501 9.873 10.784 1.00 95.31 101 ALA A C 1
ATOM 776 O O . ALA A 1 101 ? -21.986 10.080 11.894 1.00 95.31 101 ALA A O 1
ATOM 777 N N . THR A 1 102 ? -21.964 8.910 9.985 1.00 94.50 102 THR A N 1
ATOM 778 C CA . THR A 1 102 ? -23.083 8.030 10.350 1.00 94.50 102 THR A CA 1
ATOM 779 C C . THR A 1 102 ? -22.733 7.140 11.545 1.00 94.50 102 THR A C 1
ATOM 781 O O . THR A 1 102 ? -23.536 7.024 12.468 1.00 94.50 102 THR A O 1
ATOM 784 N N . ALA A 1 103 ? -21.533 6.554 11.574 1.00 94.88 103 ALA A N 1
ATOM 785 C CA . ALA A 1 103 ? -21.061 5.733 12.688 1.00 94.88 103 ALA A CA 1
ATOM 786 C C . ALA A 1 103 ? -21.017 6.533 13.997 1.00 94.88 103 ALA A C 1
ATOM 788 O O . ALA A 1 103 ? -21.508 6.049 15.016 1.00 94.88 103 ALA A O 1
ATOM 789 N N . THR A 1 104 ? -20.528 7.779 13.952 1.00 94.06 104 THR A N 1
ATOM 790 C CA . THR A 1 104 ? -20.526 8.689 15.108 1.00 94.06 104 THR A CA 1
ATOM 791 C C . THR A 1 104 ? -21.928 8.962 15.641 1.00 94.06 104 THR A C 1
ATOM 793 O O . THR A 1 104 ? -22.122 9.001 16.852 1.00 94.06 104 THR A O 1
ATOM 796 N N . LEU A 1 105 ? -22.918 9.138 14.763 1.00 92.00 105 LEU A N 1
ATOM 797 C CA . LEU A 1 105 ? -24.299 9.396 15.180 1.00 92.00 105 LEU A CA 1
ATOM 798 C C . LEU A 1 105 ? -24.993 8.153 15.753 1.00 92.00 105 LEU A C 1
ATOM 800 O O . LEU A 1 105 ? -25.831 8.289 16.640 1.00 92.00 105 LEU A O 1
ATOM 804 N N . ILE A 1 106 ? -24.672 6.960 15.242 1.00 91.31 106 ILE A N 1
ATOM 805 C CA . ILE A 1 106 ? -25.286 5.698 15.684 1.00 91.31 106 ILE A CA 1
ATOM 806 C C . ILE A 1 106 ? -24.731 5.253 17.038 1.00 91.31 106 ILE A C 1
ATOM 808 O O . ILE A 1 106 ? -25.506 4.843 17.900 1.00 91.31 106 ILE A O 1
ATOM 812 N N . LEU A 1 107 ? -23.407 5.284 17.205 1.00 89.31 107 LEU A N 1
ATOM 813 C CA . LEU A 1 107 ? -22.752 4.800 18.421 1.00 89.31 107 LEU A CA 1
ATOM 814 C C . LEU A 1 107 ? -22.740 5.862 19.529 1.00 89.31 107 LEU A C 1
ATOM 816 O O . LEU A 1 107 ? -22.888 5.510 20.696 1.00 89.31 107 LEU A O 1
ATOM 820 N N . ALA A 1 108 ? -22.672 7.148 19.161 1.00 81.88 108 ALA A N 1
ATOM 821 C CA . ALA A 1 108 ? -22.793 8.299 20.060 1.00 81.88 108 ALA A CA 1
ATOM 822 C C . ALA A 1 108 ? -21.869 8.250 21.298 1.00 81.88 108 ALA A C 1
ATOM 824 O O . ALA A 1 108 ? -22.190 8.805 22.353 1.00 81.88 108 ALA A O 1
ATOM 825 N N . GLY A 1 109 ? -20.713 7.602 21.168 1.00 82.75 109 GLY A N 1
ATOM 826 C CA 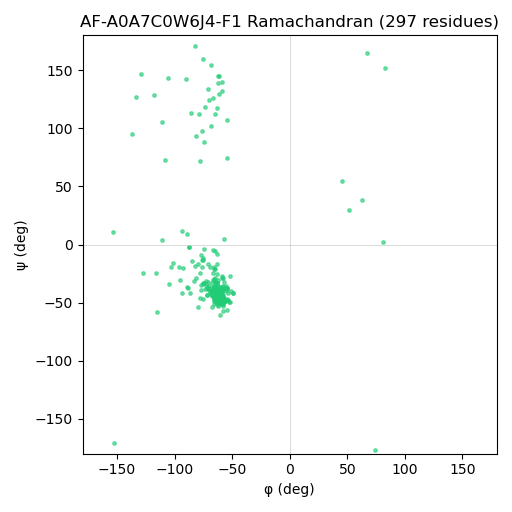. GLY A 1 109 ? -19.674 7.528 22.181 1.00 82.75 109 GLY A CA 1
ATOM 827 C C . GLY A 1 109 ? -18.876 8.834 22.314 1.00 82.75 109 GLY A C 1
ATOM 828 O O . GLY A 1 109 ? -18.826 9.658 21.395 1.00 82.75 109 GLY A O 1
ATOM 829 N N . PRO A 1 110 ? -18.203 9.046 23.459 1.00 71.19 110 PRO A N 1
ATOM 830 C CA . PRO A 1 110 ? -17.520 10.304 23.778 1.00 71.19 110 PRO A CA 1
ATOM 831 C C . PRO A 1 110 ? -16.366 10.667 22.823 1.00 71.19 110 PRO A C 1
ATOM 833 O O . PRO A 1 110 ? -16.066 11.850 22.655 1.00 71.19 110 PRO A O 1
ATOM 836 N N . HIS A 1 111 ? -15.741 9.679 22.173 1.00 79.94 111 HIS A N 1
ATOM 837 C CA . HIS A 1 111 ? -14.591 9.868 21.274 1.00 79.94 111 HIS A CA 1
ATOM 838 C C . HIS A 1 111 ? -14.906 9.597 19.794 1.00 79.94 111 HIS A C 1
ATOM 840 O O . HIS A 1 111 ? -14.022 9.683 18.939 1.00 79.94 111 HIS A O 1
ATOM 846 N N . ASP A 1 112 ? -16.162 9.312 19.453 1.00 84.12 112 ASP A N 1
ATOM 847 C CA . ASP A 1 112 ? -16.534 8.808 18.128 1.00 84.12 112 ASP A CA 1
ATOM 848 C C . ASP A 1 112 ? -16.307 9.820 17.004 1.00 84.12 112 ASP A C 1
ATOM 850 O O . ASP A 1 112 ? -16.019 9.443 15.870 1.00 84.12 112 ASP A O 1
ATOM 854 N N . TRP A 1 113 ? -16.400 11.117 17.299 1.00 91.88 113 TRP A N 1
ATOM 855 C CA . TRP A 1 113 ? -16.117 12.172 16.324 1.00 91.88 113 TRP A CA 1
ATOM 856 C C . TRP A 1 113 ? -14.610 12.306 16.040 1.00 91.88 113 TRP A C 1
ATOM 858 O O . TRP A 1 113 ? -14.216 12.610 14.913 1.00 91.88 113 TRP A O 1
ATOM 868 N N . GLN A 1 114 ? -13.754 12.029 17.033 1.00 94.62 114 GLN A N 1
ATOM 869 C CA . GLN A 1 114 ? -12.302 11.980 16.843 1.00 94.62 114 GLN A CA 1
ATOM 870 C C . GLN A 1 114 ? -11.921 10.737 16.036 1.00 94.62 114 GLN A C 1
ATOM 872 O O . GLN A 1 114 ? -11.158 10.837 15.075 1.00 94.62 114 GLN A O 1
ATOM 877 N N . MET A 1 115 ? -12.521 9.586 16.362 1.00 94.50 115 MET A N 1
ATOM 878 C CA . MET A 1 115 ? -12.363 8.353 15.586 1.00 94.50 115 MET A CA 1
ATOM 879 C C . MET A 1 115 ? -12.852 8.520 14.141 1.00 94.50 115 MET A C 1
ATOM 881 O O . MET A 1 115 ? -12.205 8.017 13.221 1.00 94.50 115 MET A O 1
ATOM 885 N N . ALA A 1 116 ? -13.926 9.280 13.900 1.00 96.06 116 ALA A N 1
ATOM 886 C CA . ALA A 1 116 ? -14.371 9.629 12.549 1.00 96.06 116 ALA A CA 1
ATOM 887 C C . ALA A 1 116 ? -13.307 10.421 11.781 1.00 96.06 116 ALA A C 1
ATOM 889 O O . ALA A 1 116 ? -12.943 10.039 10.672 1.00 96.06 116 ALA A O 1
ATOM 890 N N . GLY A 1 117 ? -12.749 11.481 12.375 1.00 95.69 117 GLY A N 1
ATOM 891 C CA . GLY A 1 117 ? -11.668 12.245 11.743 1.00 95.69 117 GLY A CA 1
ATOM 892 C C . GLY A 1 117 ? -10.455 11.369 11.416 1.00 95.69 117 GLY A C 1
ATOM 893 O O . GLY A 1 117 ? -9.912 11.425 10.313 1.00 95.69 117 GLY A O 1
ATOM 894 N N . MET A 1 118 ? -10.064 10.505 12.351 1.00 96.38 118 MET A N 1
ATOM 895 C CA . MET A 1 118 ? -8.940 9.584 12.189 1.00 96.38 118 MET A CA 1
ATOM 896 C C . MET A 1 118 ? -9.179 8.510 11.118 1.00 96.38 118 MET A C 1
ATOM 898 O O . MET A 1 118 ? -8.268 8.216 10.345 1.00 96.38 118 MET A O 1
ATOM 902 N N . THR A 1 119 ? -10.384 7.937 11.039 1.00 96.00 119 THR A N 1
ATOM 903 C CA . THR A 1 119 ? -10.750 6.936 10.016 1.00 96.00 119 THR A CA 1
ATOM 904 C C . THR A 1 119 ? -10.904 7.557 8.629 1.00 96.00 119 THR A C 1
ATOM 906 O O . THR A 1 119 ? -10.439 6.980 7.649 1.00 96.00 119 THR A O 1
ATOM 909 N N . VAL A 1 120 ? -11.440 8.777 8.521 1.00 96.38 120 VAL A N 1
ATOM 910 C CA . VAL A 1 120 ? -11.354 9.552 7.270 1.00 96.38 120 VAL A CA 1
ATOM 911 C C . VAL A 1 120 ? -9.887 9.719 6.875 1.00 96.38 120 VAL A C 1
ATOM 913 O O . VAL A 1 120 ? -9.518 9.419 5.742 1.00 96.38 120 VAL A O 1
ATOM 916 N N . GLY A 1 121 ? -9.032 10.099 7.829 1.00 94.25 121 GLY A N 1
ATOM 917 C CA . GLY A 1 121 ? -7.599 10.239 7.606 1.00 94.25 121 GLY A CA 1
ATOM 918 C C . GLY A 1 121 ? -6.934 8.970 7.079 1.00 94.25 121 GLY A C 1
ATOM 919 O O . GLY A 1 121 ? -6.204 9.026 6.085 1.00 94.25 121 GLY A O 1
ATOM 920 N N . VAL A 1 122 ? -7.198 7.822 7.712 1.00 93.88 122 VAL A N 1
ATOM 921 C CA . VAL A 1 122 ? -6.571 6.554 7.321 1.00 93.88 122 VAL A CA 1
ATOM 922 C C . VAL A 1 122 ? -6.986 6.108 5.924 1.00 93.88 122 VAL A C 1
ATOM 924 O O . VAL A 1 122 ? -6.139 5.658 5.157 1.00 93.88 122 VAL A O 1
ATOM 927 N N . TYR A 1 123 ? -8.247 6.297 5.539 1.00 93.31 123 TYR A N 1
ATOM 928 C CA . TYR A 1 123 ? -8.725 5.834 4.235 1.00 93.31 123 TYR A CA 1
ATOM 929 C C . TYR A 1 123 ? -8.405 6.787 3.084 1.00 93.31 123 TYR A C 1
ATOM 931 O O . TYR A 1 123 ? -8.370 6.350 1.935 1.00 93.31 123 TYR A O 1
ATOM 939 N N . THR A 1 124 ? -8.094 8.057 3.359 1.00 90.50 124 THR A N 1
ATOM 940 C CA . THR A 1 124 ? -7.626 8.994 2.325 1.00 90.50 124 THR A CA 1
ATOM 941 C C . THR A 1 124 ? -6.104 9.120 2.251 1.00 90.50 124 THR A C 1
ATOM 943 O O . THR A 1 124 ? -5.595 9.597 1.239 1.00 90.50 124 THR A O 1
ATOM 946 N N . GLY A 1 125 ? -5.367 8.740 3.302 1.00 83.19 125 GLY A N 1
ATOM 947 C CA . GLY A 1 125 ? -3.924 9.007 3.405 1.00 83.19 125 GLY A CA 1
ATOM 948 C C . GLY A 1 125 ? -3.114 8.034 4.269 1.00 83.19 125 GLY A C 1
ATOM 949 O O . GLY A 1 125 ? -1.951 8.308 4.563 1.00 83.19 125 GLY A O 1
ATOM 950 N N . GLY A 1 126 ? -3.695 6.908 4.680 1.00 87.44 126 GLY A N 1
ATOM 951 C CA . GLY A 1 126 ? -3.030 5.861 5.456 1.00 87.44 126 GLY A CA 1
ATOM 952 C C . GLY A 1 126 ? -2.793 6.208 6.929 1.00 87.44 126 GLY A C 1
ATOM 953 O O . GLY A 1 126 ? -3.169 7.268 7.433 1.00 87.44 126 GLY A O 1
ATOM 954 N N . THR A 1 127 ? -2.130 5.295 7.641 1.00 85.75 127 THR A N 1
ATOM 955 C CA . THR A 1 127 ? -1.826 5.432 9.077 1.00 85.75 127 THR A CA 1
ATOM 956 C C . THR A 1 127 ? -1.069 6.717 9.444 1.00 85.75 127 THR A C 1
ATOM 958 O O . THR A 1 127 ? -1.390 7.289 10.485 1.00 85.75 127 THR A O 1
ATOM 961 N N . PRO A 1 128 ? -0.139 7.253 8.624 1.00 80.56 128 PRO A N 1
ATOM 962 C CA . PRO A 1 128 ? 0.467 8.553 8.912 1.00 80.56 128 PRO A CA 1
ATOM 963 C C . PRO A 1 128 ? -0.558 9.694 9.008 1.00 80.56 128 PRO A C 1
ATOM 965 O O . PRO A 1 128 ? -0.444 10.547 9.885 1.00 80.56 128 PRO A O 1
ATOM 968 N N . ASN A 1 129 ? -1.592 9.689 8.159 1.00 88.94 129 ASN A N 1
ATOM 969 C CA . ASN A 1 129 ? -2.650 10.699 8.189 1.00 88.94 129 ASN A CA 1
ATOM 970 C C . ASN A 1 129 ? -3.593 10.494 9.388 1.00 88.94 129 ASN A C 1
ATOM 972 O O . ASN A 1 129 ? -3.955 11.454 10.064 1.00 88.94 129 ASN A O 1
ATOM 976 N N . MET A 1 130 ? -3.908 9.236 9.723 1.00 92.19 130 MET A N 1
ATOM 977 C CA . MET A 1 130 ? -4.608 8.889 10.969 1.00 92.19 130 MET A CA 1
ATOM 978 C C . MET A 1 130 ? -3.877 9.446 12.201 1.00 92.19 130 MET A C 1
ATOM 980 O O . MET A 1 130 ? -4.498 10.058 13.067 1.00 92.19 130 MET A O 1
ATOM 984 N N . SER A 1 131 ? -2.556 9.251 12.267 1.00 86.31 131 SER A N 1
ATOM 985 C CA . SER A 1 131 ? -1.704 9.716 13.366 1.00 86.31 131 SER A CA 1
ATOM 986 C C . SER A 1 131 ? -1.652 11.233 13.459 1.00 86.31 131 SER A C 1
ATOM 988 O O . SER A 1 131 ? -1.805 11.765 14.556 1.00 86.31 131 SER A O 1
ATOM 990 N N . ALA A 1 132 ? -1.489 11.931 12.334 1.00 84.75 132 ALA A N 1
ATOM 991 C CA . ALA A 1 132 ? -1.465 13.390 12.316 1.00 84.75 132 ALA A CA 1
ATOM 992 C C . ALA A 1 132 ? -2.779 13.988 12.844 1.00 84.75 132 ALA A C 1
ATOM 994 O O . ALA A 1 132 ? -2.756 14.895 13.675 1.00 84.75 132 ALA A O 1
ATOM 995 N N . ILE A 1 133 ? -3.922 13.440 12.418 1.00 93.50 133 ILE A N 1
ATOM 996 C CA . ILE A 1 133 ? -5.239 13.871 12.902 1.00 93.50 133 ILE A CA 1
ATOM 997 C C . ILE A 1 133 ? -5.421 13.517 14.382 1.00 93.50 133 ILE A C 1
ATOM 999 O O . ILE A 1 133 ? -5.881 14.360 15.147 1.00 93.50 133 ILE A O 1
ATOM 1003 N N . GLY A 1 134 ? -5.025 12.314 14.809 1.00 91.31 134 GLY A N 1
ATOM 1004 C CA . GLY A 1 134 ? -5.100 11.897 16.213 1.00 91.31 134 GLY A CA 1
ATOM 1005 C C . GLY A 1 134 ? -4.325 12.829 17.150 1.00 91.31 134 GLY A C 1
ATOM 1006 O O . GLY A 1 134 ? -4.864 13.259 18.168 1.00 91.31 134 GLY A O 1
ATOM 1007 N N . ILE A 1 135 ? -3.105 13.220 16.761 1.00 89.31 135 ILE A N 1
ATOM 1008 C CA . ILE A 1 135 ? -2.290 14.198 17.498 1.00 89.31 135 ILE A CA 1
ATOM 1009 C C . ILE A 1 135 ? -2.975 15.569 17.515 1.00 89.31 135 ILE A C 1
ATOM 1011 O O . ILE A 1 135 ? -3.111 16.174 18.576 1.00 89.31 135 ILE A O 1
ATOM 1015 N N . ALA A 1 136 ? -3.441 16.054 16.360 1.00 91.56 136 ALA A N 1
ATOM 1016 C CA . ALA A 1 136 ? -4.078 17.367 16.248 1.00 91.56 136 ALA A CA 1
ATOM 1017 C C . ALA A 1 136 ? -5.375 17.479 17.067 1.00 91.56 136 ALA A C 1
ATOM 1019 O O . ALA A 1 136 ? -5.690 18.548 17.586 1.00 91.56 136 ALA A O 1
ATOM 1020 N N . LEU A 1 137 ? -6.118 16.377 17.194 1.00 93.94 137 LEU A N 1
ATOM 1021 C CA . LEU A 1 137 ? -7.353 16.300 17.972 1.00 93.94 137 LEU A CA 1
ATOM 1022 C C . LEU A 1 137 ? -7.128 15.949 19.451 1.00 93.94 137 LEU A C 1
ATOM 1024 O O . LEU A 1 137 ? -8.107 15.892 20.195 1.00 93.94 137 LEU A O 1
ATOM 1028 N N . GLY A 1 138 ? -5.884 15.705 19.882 1.00 92.12 138 GLY A N 1
ATOM 1029 C CA . GLY A 1 138 ? -5.560 15.330 21.261 1.00 92.12 138 GLY A CA 1
ATOM 1030 C C . GLY A 1 138 ? -6.178 13.995 21.685 1.00 92.12 138 GLY A C 1
ATOM 1031 O O . GLY A 1 138 ? -6.684 13.873 22.801 1.00 92.12 138 GLY A O 1
ATOM 1032 N N . VAL A 1 139 ? -6.209 13.014 20.781 1.00 92.25 139 VAL A N 1
ATOM 1033 C CA . VAL A 1 139 ? -6.801 11.695 21.043 1.00 92.25 139 VAL A CA 1
ATOM 1034 C C . VAL A 1 139 ? -5.921 10.909 22.019 1.00 92.25 139 VAL A C 1
ATOM 1036 O O . VAL A 1 139 ? -4.711 10.853 21.807 1.00 92.25 139 VAL A O 1
ATOM 1039 N N . PRO A 1 140 ? -6.491 10.268 23.058 1.00 89.94 140 PRO A N 1
ATOM 1040 C CA . PRO A 1 140 ? -5.717 9.421 23.960 1.00 89.94 140 PRO A CA 1
ATOM 1041 C C . PRO A 1 140 ? -5.027 8.266 23.220 1.00 89.94 140 PRO A C 1
ATOM 1043 O O . PRO A 1 140 ? -5.652 7.615 22.379 1.00 89.94 140 PRO A O 1
ATOM 1046 N N . ASP A 1 141 ? -3.782 7.955 23.591 1.00 83.19 141 ASP A N 1
ATOM 1047 C CA . ASP A 1 141 ? -2.984 6.884 22.969 1.00 83.19 141 ASP A CA 1
ATOM 1048 C C . ASP A 1 141 ? -3.702 5.528 22.975 1.00 83.19 141 ASP A C 1
ATOM 1050 O O . ASP A 1 141 ? -3.635 4.778 22.004 1.00 83.19 141 ASP A O 1
ATOM 1054 N N . GLU A 1 142 ? -4.441 5.221 24.043 1.00 84.44 142 GLU A N 1
ATOM 1055 C CA . GLU A 1 142 ? -5.237 3.995 24.142 1.00 84.44 142 GLU A CA 1
ATOM 1056 C C . GLU A 1 142 ? -6.292 3.912 23.028 1.00 84.44 142 GLU A C 1
ATOM 1058 O O . GLU A 1 142 ? -6.395 2.893 22.343 1.00 84.44 142 GLU A O 1
ATOM 1063 N N . THR A 1 143 ? -7.011 5.009 22.773 1.00 87.25 143 THR A N 1
ATOM 1064 C CA . THR A 1 143 ? -7.996 5.097 21.684 1.00 87.25 143 THR A CA 1
ATOM 1065 C C . THR A 1 143 ? -7.312 4.978 20.324 1.00 87.25 143 THR A C 1
ATOM 1067 O O . THR A 1 143 ? -7.807 4.262 19.455 1.00 87.25 143 THR A O 1
ATOM 1070 N N . PHE A 1 144 ? -6.150 5.617 20.141 1.00 86.81 144 PHE A N 1
ATOM 1071 C CA . PHE A 1 144 ? -5.364 5.496 18.910 1.00 86.81 144 PHE A CA 1
ATOM 1072 C C . PHE A 1 144 ? -4.966 4.042 18.635 1.00 86.81 144 PHE A C 1
ATOM 1074 O O . PHE A 1 144 ? -5.185 3.535 17.534 1.00 86.81 144 PHE A O 1
ATOM 1081 N N . VAL A 1 145 ? -4.405 3.359 19.635 1.00 83.69 145 VAL A N 1
ATOM 1082 C CA . VAL A 1 145 ? -3.927 1.975 19.516 1.00 83.69 145 VAL A CA 1
ATOM 1083 C C . VAL A 1 145 ? -5.082 1.020 19.223 1.00 83.69 145 VAL A C 1
ATOM 1085 O O . VAL A 1 145 ? -4.945 0.148 18.362 1.00 83.69 145 VAL A O 1
ATOM 1088 N N . LEU A 1 146 ? -6.226 1.192 19.890 1.00 86.31 146 LEU A N 1
ATOM 1089 C CA . LEU A 1 146 ? -7.419 0.383 19.638 1.00 86.31 146 LEU A CA 1
ATOM 1090 C C . LEU A 1 146 ? -7.975 0.617 18.229 1.00 86.31 146 LEU A C 1
ATOM 1092 O O . LEU A 1 146 ? -8.261 -0.350 17.520 1.00 86.31 146 LEU A O 1
ATOM 1096 N N . LEU A 1 147 ? -8.083 1.878 17.802 1.00 90.00 147 LEU A N 1
ATOM 1097 C CA . LEU A 1 147 ? -8.609 2.239 16.485 1.00 90.00 147 LEU A CA 1
ATOM 1098 C C . LEU A 1 147 ? -7.704 1.733 15.364 1.00 90.00 147 LEU A C 1
ATOM 1100 O O . LEU A 1 147 ? -8.178 1.093 14.427 1.00 90.00 147 LEU A O 1
ATOM 1104 N N . ASN A 1 148 ? -6.398 1.979 15.472 1.00 87.69 148 ASN A N 1
ATOM 1105 C CA . ASN A 1 148 ? -5.423 1.498 14.503 1.00 87.69 148 ASN A CA 1
ATOM 1106 C C . ASN A 1 148 ? -5.392 -0.034 14.454 1.00 87.69 148 ASN A C 1
ATOM 1108 O O . ASN A 1 148 ? -5.364 -0.610 13.370 1.00 87.69 148 ASN A O 1
ATOM 1112 N N . GLY A 1 149 ? -5.456 -0.697 15.613 1.00 83.62 149 GLY A N 1
ATOM 1113 C CA . GLY A 1 149 ? -5.544 -2.151 15.688 1.00 83.62 149 GLY A CA 1
ATOM 1114 C C . GLY A 1 149 ? -6.761 -2.689 14.938 1.00 83.62 149 GLY A C 1
ATOM 1115 O O . GLY A 1 149 ? -6.610 -3.562 14.084 1.00 83.62 149 GLY A O 1
ATOM 1116 N N . ALA A 1 150 ? -7.950 -2.143 15.209 1.00 87.31 150 ALA A N 1
ATOM 1117 C CA . ALA A 1 150 ? -9.188 -2.521 14.527 1.00 87.31 150 ALA A CA 1
ATOM 1118 C C . ALA A 1 150 ? -9.140 -2.257 13.011 1.00 87.31 150 ALA A C 1
ATOM 1120 O O . ALA A 1 150 ? -9.576 -3.101 12.227 1.00 87.31 150 ALA A O 1
ATOM 1121 N N . ASP A 1 151 ? -8.572 -1.128 12.586 1.00 89.25 151 ASP A N 1
ATOM 1122 C CA . ASP A 1 151 ? -8.405 -0.802 11.169 1.00 89.25 151 ASP A CA 1
ATOM 1123 C C . ASP A 1 151 ? -7.467 -1.771 10.449 1.00 89.25 151 ASP A C 1
ATOM 1125 O O . ASP A 1 151 ? -7.853 -2.349 9.436 1.00 89.25 151 ASP A O 1
ATOM 1129 N N . VAL A 1 152 ? -6.273 -2.026 10.988 1.00 83.75 152 VAL A N 1
ATOM 1130 C CA . VAL A 1 152 ? -5.303 -2.964 10.393 1.00 83.75 152 VAL A CA 1
ATOM 1131 C C . VAL A 1 152 ? -5.929 -4.345 10.198 1.00 83.75 152 VAL A C 1
ATOM 1133 O O . VAL A 1 152 ? -5.726 -4.994 9.170 1.00 83.75 152 VAL A O 1
ATOM 1136 N N . ILE A 1 153 ? -6.728 -4.779 11.171 1.00 82.00 153 ILE A N 1
ATOM 1137 C CA . ILE A 1 153 ? -7.489 -6.024 11.122 1.00 82.00 153 ILE A CA 1
ATOM 1138 C C . ILE A 1 153 ? -8.477 -6.025 9.950 1.00 82.00 153 ILE A C 1
ATOM 1140 O O . ILE A 1 153 ? -8.414 -6.897 9.078 1.00 82.00 153 ILE A O 1
ATOM 1144 N N . LEU A 1 154 ? -9.408 -5.072 9.945 1.00 88.19 154 LEU A N 1
ATOM 1145 C CA . LEU A 1 154 ? -10.524 -5.039 9.003 1.00 88.19 154 LEU A CA 1
ATOM 1146 C C . LEU A 1 154 ? -10.044 -4.749 7.578 1.00 88.19 154 LEU A C 1
ATOM 1148 O O . LEU A 1 154 ? -10.467 -5.424 6.639 1.00 88.19 154 LEU A O 1
ATOM 1152 N N . SER A 1 155 ? -9.092 -3.831 7.427 1.00 86.88 155 SER A N 1
ATOM 1153 C CA . SER A 1 155 ? -8.418 -3.531 6.164 1.00 86.88 155 SER A CA 1
ATOM 1154 C C . SER A 1 155 ? -7.627 -4.732 5.641 1.00 86.88 155 SER A C 1
ATOM 1156 O O . SER A 1 155 ? -7.630 -4.981 4.438 1.00 86.88 155 SER A O 1
ATOM 1158 N N . GLY A 1 156 ? -7.017 -5.540 6.516 1.00 80.56 156 GLY A N 1
ATOM 1159 C CA . GLY A 1 156 ? -6.376 -6.802 6.130 1.00 80.56 156 GLY A CA 1
ATOM 1160 C C . GLY A 1 156 ? -7.370 -7.822 5.564 1.00 80.56 156 GLY A C 1
ATOM 1161 O O . GLY A 1 156 ? -7.120 -8.423 4.517 1.00 80.56 156 GLY A O 1
ATOM 1162 N N . VAL A 1 157 ? -8.532 -7.984 6.206 1.00 84.38 157 VAL A N 1
ATOM 1163 C CA . VAL A 1 157 ? -9.618 -8.842 5.696 1.00 84.38 157 VAL A CA 1
ATOM 1164 C C . VAL A 1 157 ? -10.154 -8.311 4.364 1.00 84.38 157 VAL A C 1
ATOM 1166 O O . VAL A 1 157 ? -10.332 -9.085 3.422 1.00 84.38 157 VAL A O 1
ATOM 1169 N N . TYR A 1 158 ? -10.367 -6.998 4.257 1.00 88.75 158 TYR A N 1
ATOM 1170 C CA . TYR A 1 158 ? -10.814 -6.357 3.022 1.00 88.75 158 TYR A CA 1
ATOM 1171 C C . TYR A 1 158 ? -9.801 -6.524 1.883 1.00 88.75 158 TYR A C 1
ATOM 1173 O O . TYR A 1 158 ? -10.188 -6.872 0.769 1.00 88.75 158 TYR A O 1
ATOM 1181 N N . LEU A 1 159 ? -8.503 -6.376 2.157 1.00 84.12 159 LEU A N 1
ATOM 1182 C CA . LEU A 1 159 ? -7.440 -6.616 1.181 1.00 84.12 159 LEU A CA 1
ATOM 1183 C C . LEU A 1 159 ? -7.465 -8.064 0.677 1.00 84.12 159 LEU A C 1
ATOM 1185 O O . LEU A 1 159 ? -7.421 -8.297 -0.531 1.00 84.12 159 LEU A O 1
ATOM 1189 N N . LEU A 1 160 ? -7.596 -9.044 1.576 1.00 81.31 160 LEU A N 1
ATOM 1190 C CA . LEU A 1 160 ? -7.729 -10.450 1.183 1.00 81.31 160 LEU A CA 1
ATOM 1191 C C . LEU A 1 160 ? -8.982 -10.686 0.333 1.00 81.31 160 LEU A C 1
ATOM 1193 O O . LEU A 1 160 ? -8.916 -11.426 -0.649 1.00 81.31 160 LEU A O 1
ATOM 1197 N N . PHE A 1 161 ? -10.107 -10.047 0.663 1.00 87.12 161 PHE A N 1
ATOM 1198 C CA . PHE A 1 161 ? -11.321 -10.093 -0.154 1.00 87.12 161 PHE A CA 1
ATOM 1199 C C . PHE A 1 161 ? -11.087 -9.516 -1.559 1.00 87.12 161 PHE A C 1
ATOM 1201 O O . PHE A 1 161 ? -11.421 -10.186 -2.544 1.00 87.12 161 PHE A O 1
ATOM 1208 N N . LEU A 1 162 ? -10.471 -8.330 -1.659 1.00 85.75 162 LEU A N 1
ATOM 1209 C CA . LEU A 1 162 ? -10.139 -7.664 -2.923 1.00 85.75 162 LEU A CA 1
ATOM 1210 C C . LEU A 1 162 ? -9.286 -8.543 -3.833 1.00 85.75 162 LEU A C 1
ATOM 1212 O O . LEU A 1 162 ? -9.608 -8.720 -5.007 1.00 85.75 162 LEU A O 1
ATOM 1216 N N . LEU A 1 163 ? -8.229 -9.129 -3.275 1.00 79.44 163 LEU A N 1
ATOM 1217 C CA . LEU A 1 163 ? -7.264 -9.909 -4.042 1.00 79.44 163 LEU A CA 1
ATOM 1218 C C . LEU A 1 163 ? -7.766 -11.313 -4.425 1.00 79.44 163 LEU A C 1
ATOM 1220 O O . LEU A 1 163 ? -7.148 -11.959 -5.265 1.00 79.44 163 LEU A O 1
ATOM 1224 N N . SER A 1 164 ? -8.861 -11.806 -3.834 1.00 80.81 164 SER A N 1
ATOM 1225 C CA . SER A 1 164 ? -9.330 -13.185 -4.049 1.00 80.81 164 SER A CA 1
ATOM 1226 C C . SER A 1 164 ? -10.690 -13.285 -4.744 1.00 80.81 164 SER A C 1
ATOM 1228 O O . SER A 1 164 ? -10.827 -13.928 -5.789 1.00 80.81 164 SER A O 1
ATOM 1230 N N . ILE A 1 165 ? -11.727 -12.692 -4.156 1.00 84.69 165 ILE A N 1
ATOM 1231 C CA . ILE A 1 165 ? -13.127 -12.963 -4.508 1.00 84.69 165 ILE A CA 1
ATOM 1232 C C . ILE A 1 165 ? -13.806 -11.720 -5.089 1.00 84.69 165 ILE A C 1
ATOM 1234 O O . ILE A 1 165 ? -14.745 -11.868 -5.878 1.00 84.69 165 ILE A O 1
ATOM 1238 N N . ALA A 1 166 ? -13.320 -10.514 -4.778 1.00 86.94 166 ALA A N 1
ATOM 1239 C CA . ALA A 1 166 ? -13.983 -9.268 -5.150 1.00 86.94 166 ALA A CA 1
ATOM 1240 C C . ALA A 1 166 ? -14.263 -9.161 -6.649 1.00 86.94 166 ALA A C 1
ATOM 1242 O O . ALA A 1 166 ? -15.408 -8.928 -7.014 1.00 86.94 166 ALA A O 1
ATOM 1243 N N . GLN A 1 167 ? -13.292 -9.441 -7.529 1.00 82.44 167 GLN A N 1
ATOM 1244 C CA . GLN A 1 167 ? -13.509 -9.385 -8.985 1.00 82.44 167 GLN A CA 1
ATOM 1245 C C . GLN A 1 167 ? -14.701 -10.250 -9.441 1.00 82.44 167 GLN A C 1
ATOM 1247 O O . GLN A 1 167 ? -15.460 -9.857 -10.322 1.00 82.44 167 GLN A O 1
ATOM 1252 N N . ARG A 1 168 ? -14.902 -11.421 -8.822 1.00 83.00 168 ARG A N 1
ATOM 1253 C CA . ARG A 1 168 ? -15.997 -12.348 -9.155 1.00 83.00 168 ARG A CA 1
ATOM 1254 C C . ARG A 1 168 ? -17.354 -11.879 -8.646 1.00 83.00 168 ARG A C 1
ATOM 1256 O O . ARG A 1 168 ? -18.368 -12.209 -9.252 1.00 83.00 168 ARG A O 1
ATOM 1263 N N . VAL A 1 169 ? -17.373 -11.205 -7.500 1.00 87.31 169 VAL A N 1
ATOM 1264 C CA . VAL A 1 169 ? -18.599 -10.681 -6.889 1.00 87.31 169 VAL A CA 1
ATOM 1265 C C . VAL A 1 169 ? -18.999 -9.392 -7.590 1.00 87.31 169 VAL A C 1
ATOM 1267 O O . VAL A 1 169 ? -20.100 -9.318 -8.125 1.00 87.31 169 VAL A O 1
ATOM 1270 N N . LEU A 1 170 ? -18.073 -8.437 -7.662 1.00 86.38 170 LEU A N 1
ATOM 1271 C CA . LEU A 1 170 ? -18.265 -7.128 -8.275 1.00 86.38 170 LEU A CA 1
ATOM 1272 C C . LEU A 1 170 ? -18.546 -7.234 -9.779 1.00 86.38 170 LEU A C 1
ATOM 1274 O O . LEU A 1 170 ? -19.433 -6.559 -10.286 1.00 86.38 170 LEU A O 1
ATOM 1278 N N . GLY A 1 171 ? -17.886 -8.154 -10.490 1.00 83.50 171 GLY A N 1
ATOM 1279 C CA . GLY A 1 171 ? -18.119 -8.385 -11.921 1.00 83.50 171 GLY A CA 1
ATOM 1280 C C . GLY A 1 171 ? -19.498 -8.959 -12.278 1.00 83.50 171 GLY A C 1
ATOM 1281 O O . GLY A 1 171 ? -19.791 -9.114 -13.460 1.00 83.50 171 GLY A O 1
ATOM 1282 N N . LYS A 1 172 ? -20.352 -9.296 -11.297 1.00 86.38 172 LYS A N 1
ATOM 1283 C CA . LYS A 1 172 ? -21.758 -9.663 -11.558 1.00 86.38 172 LYS A CA 1
ATOM 1284 C C . LYS A 1 172 ? -22.655 -8.453 -11.810 1.00 86.38 172 LYS A C 1
ATOM 1286 O O . LYS A 1 172 ? -23.704 -8.619 -12.422 1.00 86.38 172 LYS A O 1
ATOM 1291 N N . PHE A 1 173 ? -22.280 -7.284 -11.299 1.00 86.88 173 PHE A N 1
ATOM 1292 C CA . PHE A 1 173 ? -23.103 -6.074 -11.355 1.00 86.88 173 PHE A CA 1
ATOM 1293 C C . PHE A 1 173 ? -22.365 -4.868 -11.943 1.00 86.88 173 PHE A C 1
ATOM 1295 O O . PHE A 1 173 ? -23.011 -3.999 -12.524 1.00 86.88 173 PHE A O 1
ATOM 1302 N N . LEU A 1 174 ? -21.032 -4.833 -11.871 1.00 84.19 174 LEU A N 1
ATOM 1303 C CA . LEU A 1 174 ? -20.214 -3.852 -12.575 1.00 84.19 174 LEU A CA 1
ATOM 1304 C C . LEU A 1 174 ? -19.817 -4.363 -13.967 1.00 84.19 174 LEU A C 1
ATOM 1306 O O . LEU A 1 174 ? -19.513 -5.550 -14.125 1.00 84.19 174 LEU A O 1
ATOM 1310 N N . PRO A 1 175 ? -19.785 -3.480 -14.981 1.00 80.31 175 PRO A N 1
ATOM 1311 C CA . PRO A 1 175 ? -19.333 -3.844 -16.314 1.00 80.31 175 PRO A CA 1
ATOM 1312 C C . PRO A 1 175 ? -17.864 -4.278 -16.292 1.00 80.31 175 PRO A C 1
ATOM 1314 O O . PRO A 1 175 ? -17.043 -3.728 -15.555 1.00 80.31 175 PRO A O 1
ATOM 1317 N N . ALA A 1 176 ? -17.524 -5.253 -17.137 1.00 79.06 176 ALA A N 1
ATOM 1318 C CA . ALA A 1 176 ? -16.135 -5.635 -17.349 1.00 79.06 176 ALA A CA 1
ATOM 1319 C C . ALA A 1 176 ? -15.335 -4.449 -17.910 1.00 79.06 176 ALA A C 1
ATOM 1321 O O . ALA A 1 176 ? -15.852 -3.654 -18.699 1.00 79.06 176 ALA A O 1
ATOM 1322 N N . PHE A 1 177 ? -14.070 -4.339 -17.504 1.00 73.44 177 PHE A N 1
ATOM 1323 C CA . PHE A 1 177 ? -13.188 -3.301 -18.018 1.00 73.44 177 PHE A CA 1
ATOM 1324 C C . PHE A 1 177 ? -13.005 -3.468 -19.532 1.00 73.44 177 PHE A C 1
ATOM 1326 O O . PHE A 1 177 ? -12.694 -4.555 -20.019 1.00 73.44 1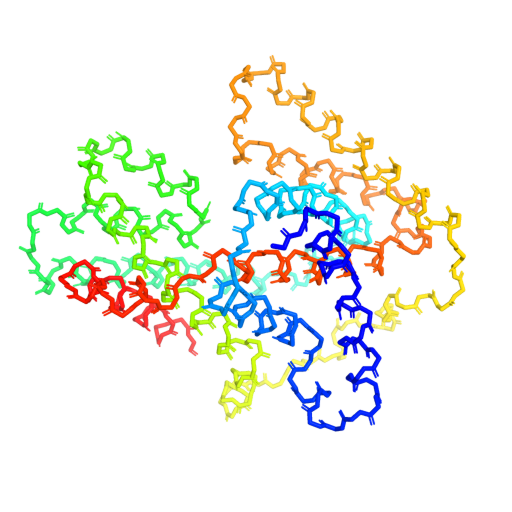77 PHE A O 1
ATOM 1333 N N . ASP A 1 178 ? -13.211 -2.383 -20.271 1.00 74.25 178 ASP A N 1
ATOM 1334 C CA . ASP A 1 178 ? -13.070 -2.359 -21.720 1.00 74.25 178 ASP A CA 1
ATOM 1335 C C . ASP A 1 178 ? -11.593 -2.200 -22.100 1.00 74.25 178 ASP A C 1
ATOM 1337 O O . ASP A 1 178 ? -11.063 -1.088 -22.184 1.00 74.25 178 ASP A O 1
ATOM 1341 N N . TYR A 1 179 ? -10.929 -3.336 -22.322 1.00 70.12 179 TYR A N 1
ATOM 1342 C CA . TYR A 1 179 ? -9.518 -3.391 -22.704 1.00 70.12 179 TYR A CA 1
ATOM 1343 C C . TYR A 1 179 ? -9.231 -2.729 -24.063 1.00 70.12 179 TYR A C 1
ATOM 1345 O O . TYR A 1 179 ? -8.089 -2.365 -24.316 1.00 70.12 179 TYR A O 1
ATOM 1353 N N . SER A 1 180 ? -10.241 -2.485 -24.913 1.00 67.94 180 SER A N 1
ATOM 1354 C CA . SER A 1 180 ? -10.045 -1.775 -26.190 1.00 67.94 180 SER A CA 1
ATOM 1355 C C . SER A 1 180 ? -9.621 -0.312 -25.996 1.00 67.94 180 SER A C 1
ATOM 1357 O O . SER A 1 180 ? -8.984 0.280 -26.865 1.00 67.94 180 SER A O 1
ATOM 1359 N N . ARG A 1 181 ? -9.894 0.264 -24.816 1.00 63.00 181 ARG A N 1
ATOM 1360 C CA . ARG A 1 181 ? -9.488 1.630 -24.441 1.00 63.00 181 ARG A CA 1
ATOM 1361 C C . ARG A 1 181 ? -8.009 1.768 -24.099 1.00 63.00 181 ARG A C 1
ATOM 1363 O O . ARG A 1 181 ? -7.533 2.893 -23.975 1.00 63.00 181 ARG A O 1
ATOM 1370 N N . LEU A 1 182 ? -7.307 0.655 -23.906 1.00 60.00 182 LEU A N 1
ATOM 1371 C CA . LEU A 1 182 ? -5.883 0.653 -23.580 1.00 60.00 182 LEU A CA 1
ATOM 1372 C C . LEU A 1 182 ? -5.020 0.944 -24.822 1.00 60.00 182 LEU A C 1
ATOM 1374 O O . LEU A 1 182 ? -3.905 1.428 -24.677 1.00 60.00 182 LEU A O 1
ATOM 1378 N N . GLY A 1 183 ? -5.559 0.774 -26.036 1.00 54.72 183 GLY A N 1
ATOM 1379 C CA . GLY A 1 183 ? -4.787 0.880 -27.277 1.00 54.72 183 GLY A CA 1
ATOM 1380 C C . GLY A 1 183 ? -3.761 -0.252 -27.418 1.00 54.72 183 GLY A C 1
ATOM 1381 O O . GLY A 1 183 ? -3.443 -0.942 -26.452 1.00 54.72 183 GLY A O 1
ATOM 1382 N N . ASP A 1 184 ? -3.224 -0.434 -28.626 1.00 50.84 184 ASP A N 1
ATOM 1383 C CA . ASP A 1 184 ? -2.219 -1.473 -28.928 1.00 50.84 184 ASP A CA 1
ATOM 1384 C C . ASP A 1 184 ? -0.873 -1.274 -28.185 1.00 50.84 184 ASP A C 1
ATOM 1386 O O . ASP A 1 184 ? 0.001 -2.132 -28.255 1.00 50.84 184 ASP A O 1
ATOM 1390 N N . ASP A 1 185 ? -0.706 -0.164 -27.452 1.00 47.78 185 ASP A N 1
ATOM 1391 C CA . ASP A 1 185 ? 0.507 0.194 -26.699 1.00 47.78 185 ASP A CA 1
ATOM 1392 C C . ASP A 1 185 ? 0.548 -0.365 -25.260 1.00 47.78 185 ASP A C 1
ATOM 1394 O O . ASP A 1 185 ? 1.546 -0.171 -24.559 1.00 47.78 185 ASP A O 1
ATOM 1398 N N . PHE A 1 186 ? -0.493 -1.065 -24.789 1.00 44.03 186 PHE A N 1
ATOM 1399 C CA . PHE A 1 186 ? -0.389 -1.873 -23.563 1.00 44.03 186 PHE A CA 1
ATOM 1400 C C . PHE A 1 186 ? 0.336 -3.186 -23.871 1.00 44.03 186 PHE A C 1
ATOM 1402 O O . PHE A 1 186 ? -0.251 -4.266 -23.900 1.00 44.03 186 PHE A O 1
ATOM 1409 N N . ASP A 1 187 ? 1.641 -3.069 -24.103 1.00 45.53 187 ASP A N 1
ATOM 1410 C CA . ASP A 1 187 ? 2.565 -4.190 -24.002 1.00 45.53 187 ASP A CA 1
ATOM 1411 C C . ASP A 1 187 ? 2.562 -4.613 -22.526 1.00 45.53 187 ASP A C 1
ATOM 1413 O O . ASP A 1 187 ? 2.929 -3.828 -21.646 1.00 45.53 187 ASP A O 1
ATOM 1417 N N . ASP A 1 188 ? 2.040 -5.808 -22.238 1.00 47.03 188 ASP A N 1
ATOM 1418 C CA . ASP A 1 188 ? 2.080 -6.410 -20.906 1.00 47.03 188 ASP A CA 1
ATOM 1419 C C . ASP A 1 188 ? 3.560 -6.415 -20.517 1.00 47.03 188 ASP A C 1
ATOM 1421 O O . ASP A 1 188 ? 4.339 -7.126 -21.150 1.00 47.03 188 ASP A O 1
ATOM 1425 N N . GLY A 1 189 ? 3.967 -5.542 -19.583 1.00 51.34 189 GLY A N 1
ATOM 1426 C CA . GLY A 1 189 ? 5.343 -5.042 -19.391 1.00 51.34 189 GLY A CA 1
ATOM 1427 C C . GLY A 1 189 ? 6.438 -6.092 -19.162 1.00 51.34 189 GLY A C 1
ATOM 1428 O O . GLY A 1 189 ? 7.583 -5.726 -18.935 1.00 51.34 189 GLY A O 1
ATOM 1429 N N . THR A 1 190 ? 6.083 -7.371 -19.250 1.00 51.88 190 THR A N 1
ATOM 1430 C CA . THR A 1 190 ? 6.904 -8.561 -19.453 1.00 51.88 190 THR A CA 1
ATOM 1431 C C . THR A 1 190 ? 7.791 -8.487 -20.700 1.00 51.88 190 THR A C 1
ATOM 1433 O O . THR A 1 190 ? 7.605 -9.188 -21.699 1.00 51.88 190 THR A O 1
ATOM 1436 N N . ARG A 1 191 ? 8.863 -7.699 -20.629 1.00 55.91 191 ARG A N 1
ATOM 1437 C CA . ARG A 1 191 ? 9.973 -7.864 -21.572 1.00 55.91 191 ARG A CA 1
ATOM 1438 C C . ARG A 1 191 ? 10.767 -9.082 -21.133 1.00 55.91 191 ARG A C 1
ATOM 1440 O O . ARG A 1 191 ? 11.610 -8.990 -20.260 1.00 55.91 191 ARG A O 1
ATOM 1447 N N . ASN A 1 192 ? 10.520 -10.238 -21.743 1.00 57.06 192 ASN A N 1
ATOM 1448 C CA . ASN A 1 192 ? 11.142 -11.505 -21.323 1.00 57.06 192 ASN A CA 1
ATOM 1449 C C . ASN A 1 192 ? 12.683 -11.570 -21.450 1.00 57.06 192 ASN A C 1
ATOM 1451 O O . ASN A 1 192 ? 13.282 -12.507 -20.926 1.00 57.06 192 ASN A O 1
ATOM 1455 N N . ASP A 1 193 ? 13.335 -10.580 -22.067 1.00 65.06 193 ASP A N 1
ATOM 1456 C CA . ASP A 1 193 ? 14.790 -10.539 -22.247 1.00 65.06 193 ASP A CA 1
ATOM 1457 C C . ASP A 1 193 ? 15.465 -9.476 -21.360 1.00 65.06 193 ASP A C 1
ATOM 1459 O O . ASP A 1 193 ? 15.964 -8.454 -21.837 1.00 65.06 193 ASP A O 1
ATOM 1463 N N . PHE A 1 194 ? 15.545 -9.720 -20.047 1.00 74.25 194 PHE A N 1
ATOM 1464 C CA . PHE A 1 194 ? 16.466 -8.982 -19.174 1.00 74.25 194 PHE A CA 1
ATOM 1465 C C . PHE A 1 194 ? 17.251 -9.911 -18.239 1.00 74.25 194 PHE A C 1
ATOM 1467 O O . PHE A 1 194 ? 16.714 -10.735 -17.507 1.00 74.25 194 PHE A O 1
ATOM 1474 N N . GLY A 1 195 ? 18.580 -9.779 -18.260 1.00 87.06 195 GLY A N 1
ATOM 1475 C CA . GLY A 1 195 ? 19.465 -10.475 -17.320 1.00 87.06 195 GLY A CA 1
ATOM 1476 C C . GLY A 1 195 ? 19.600 -9.774 -15.960 1.00 87.06 195 GLY A C 1
ATOM 1477 O O . GLY A 1 195 ? 19.254 -8.604 -15.809 1.00 87.06 195 GLY A O 1
ATOM 1478 N N . TRP A 1 196 ? 20.231 -10.454 -14.996 1.00 89.75 196 TRP A N 1
ATOM 1479 C CA . TRP A 1 196 ? 20.511 -9.955 -13.634 1.00 89.75 196 TRP A CA 1
ATOM 1480 C C . TRP A 1 196 ? 21.207 -8.581 -13.576 1.00 89.75 196 TRP A C 1
ATOM 1482 O O . TRP A 1 196 ? 21.025 -7.835 -12.619 1.00 89.75 196 TRP A O 1
ATOM 1492 N N . ARG A 1 197 ? 21.978 -8.214 -14.610 1.00 91.12 197 ARG A N 1
ATOM 1493 C CA . ARG A 1 197 ? 22.600 -6.883 -14.724 1.00 91.12 197 ARG A CA 1
ATOM 1494 C C . ARG A 1 197 ? 21.565 -5.761 -14.820 1.00 91.12 197 ARG A C 1
ATOM 1496 O O . ARG A 1 197 ? 21.775 -4.704 -14.237 1.00 91.12 197 ARG A O 1
ATOM 1503 N N . HIS A 1 198 ? 20.458 -5.996 -15.525 1.00 91.44 198 HIS A N 1
ATOM 1504 C CA . HIS A 1 198 ? 19.362 -5.033 -15.622 1.00 91.44 198 HIS A CA 1
ATOM 1505 C C . HIS A 1 198 ? 18.630 -4.909 -14.291 1.00 91.44 198 HIS A C 1
ATOM 1507 O O . HIS A 1 198 ? 18.347 -3.796 -13.876 1.00 91.44 198 HIS A O 1
ATOM 1513 N N . VAL A 1 199 ? 18.430 -6.021 -13.576 1.00 92.31 199 VAL A N 1
ATOM 1514 C CA . VAL A 1 199 ? 17.861 -6.006 -12.218 1.00 92.31 199 VAL A CA 1
ATOM 1515 C C . VAL A 1 199 ? 18.720 -5.150 -11.290 1.00 92.31 199 VAL A C 1
ATOM 1517 O O . VAL A 1 199 ? 18.211 -4.237 -10.649 1.00 92.31 199 VAL A O 1
ATOM 1520 N N . LEU A 1 200 ? 20.038 -5.374 -11.261 1.00 94.00 200 LEU A N 1
ATOM 1521 C CA . LEU A 1 200 ? 20.938 -4.568 -10.432 1.00 94.00 200 LEU A CA 1
ATOM 1522 C C . LEU A 1 200 ? 20.936 -3.089 -10.824 1.00 94.00 200 LEU A C 1
ATOM 1524 O O . LEU A 1 200 ? 20.954 -2.230 -9.947 1.00 94.00 200 LEU A O 1
ATOM 1528 N N . ALA A 1 201 ? 20.901 -2.783 -12.121 1.00 93.81 201 ALA A N 1
ATOM 1529 C CA . ALA A 1 201 ? 20.834 -1.407 -12.597 1.00 93.81 201 ALA A CA 1
ATOM 1530 C C . ALA A 1 201 ? 19.495 -0.735 -12.248 1.00 93.81 201 ALA A C 1
ATOM 1532 O O . ALA A 1 201 ? 19.494 0.418 -11.828 1.00 93.81 201 ALA A O 1
ATOM 1533 N N . ALA A 1 202 ? 18.375 -1.454 -12.359 1.00 93.38 202 ALA A N 1
ATOM 1534 C CA . ALA A 1 202 ? 17.052 -0.977 -11.975 1.00 93.38 202 ALA A CA 1
ATOM 1535 C C . ALA A 1 202 ? 16.982 -0.707 -10.465 1.00 93.38 202 ALA A C 1
ATOM 1537 O O . ALA A 1 202 ? 16.577 0.378 -10.051 1.00 93.38 202 ALA A O 1
ATOM 1538 N N . VAL A 1 203 ? 17.460 -1.645 -9.639 1.00 95.56 203 VAL A N 1
ATOM 1539 C CA . VAL A 1 203 ? 17.578 -1.449 -8.185 1.00 95.56 203 VAL A CA 1
ATOM 1540 C C . VAL A 1 203 ? 18.487 -0.261 -7.875 1.00 95.56 203 VAL A C 1
ATOM 1542 O O . VAL A 1 203 ? 18.124 0.579 -7.059 1.00 95.56 203 VAL A O 1
ATOM 1545 N N . GLY A 1 204 ? 19.629 -0.133 -8.553 1.00 95.81 204 GLY A N 1
ATOM 1546 C CA . GLY A 1 204 ? 20.531 1.010 -8.398 1.00 95.81 204 GLY A CA 1
ATOM 1547 C C . GLY A 1 204 ? 19.865 2.344 -8.745 1.00 95.81 204 GLY A C 1
ATOM 1548 O O . GLY A 1 204 ? 20.007 3.313 -8.000 1.00 95.81 204 GLY A O 1
ATOM 1549 N N . LEU A 1 205 ? 19.083 2.385 -9.827 1.00 94.94 205 LEU A N 1
ATOM 1550 C CA . LEU A 1 205 ? 18.300 3.557 -10.216 1.00 94.94 205 LEU A CA 1
ATOM 1551 C C . LEU A 1 205 ? 17.250 3.904 -9.155 1.00 94.94 205 LEU A C 1
ATOM 1553 O O . LEU A 1 205 ? 17.082 5.074 -8.822 1.00 94.94 205 LEU A O 1
ATOM 1557 N N . SER A 1 206 ? 16.593 2.892 -8.589 1.00 95.69 206 SER A N 1
ATOM 1558 C CA . SER A 1 206 ? 15.623 3.073 -7.513 1.00 95.69 206 SER A CA 1
ATOM 1559 C C . SER A 1 206 ? 16.257 3.568 -6.216 1.00 95.69 206 SER A C 1
ATOM 1561 O O . SER A 1 206 ? 15.704 4.446 -5.561 1.00 95.69 206 SER A O 1
ATOM 1563 N N . ILE A 1 207 ? 17.419 3.033 -5.834 1.00 96.69 207 ILE A N 1
ATOM 1564 C CA . ILE A 1 207 ? 18.173 3.506 -4.666 1.00 96.69 207 ILE A CA 1
ATOM 1565 C C . ILE A 1 207 ? 18.559 4.969 -4.871 1.00 96.69 207 ILE A C 1
ATOM 1567 O O . ILE A 1 207 ? 18.381 5.782 -3.967 1.00 96.69 207 ILE A O 1
ATOM 1571 N N . LEU A 1 208 ? 19.036 5.321 -6.069 1.00 96.31 208 LEU A N 1
ATOM 1572 C CA . LEU A 1 208 ? 19.398 6.694 -6.400 1.00 96.31 208 LEU A CA 1
ATOM 1573 C C . LEU A 1 208 ? 18.185 7.629 -6.312 1.00 96.31 208 LEU A C 1
ATOM 1575 O O . LEU A 1 208 ? 18.275 8.670 -5.664 1.00 96.31 208 LEU A O 1
ATOM 1579 N N . SER A 1 209 ? 17.045 7.265 -6.908 1.00 95.19 209 SER A N 1
ATOM 1580 C CA . SER A 1 209 ? 15.831 8.087 -6.840 1.00 95.19 209 SER A CA 1
ATOM 1581 C C . SER A 1 209 ? 15.318 8.250 -5.414 1.00 95.19 209 SER A C 1
ATOM 1583 O O . SER A 1 209 ? 14.937 9.352 -5.024 1.00 95.19 209 SER A O 1
ATOM 1585 N N . SER A 1 210 ? 15.342 7.179 -4.618 1.00 94.94 210 SER A N 1
ATOM 1586 C CA . SER A 1 210 ? 14.886 7.222 -3.229 1.00 94.94 210 SER A CA 1
ATOM 1587 C C . SER A 1 210 ? 15.841 8.031 -2.356 1.00 94.94 210 SER A C 1
ATOM 1589 O O . SER A 1 210 ? 15.385 8.818 -1.533 1.00 94.94 210 SER A O 1
ATOM 1591 N N . GLY A 1 211 ? 17.153 7.936 -2.586 1.00 95.62 211 GLY A N 1
ATOM 1592 C CA . GLY A 1 211 ? 18.153 8.778 -1.925 1.00 95.62 211 GLY A CA 1
ATOM 1593 C C . GLY A 1 211 ? 17.983 10.263 -2.251 1.00 95.62 211 GLY A C 1
ATOM 1594 O O . GLY A 1 211 ? 18.038 11.094 -1.348 1.00 95.62 211 GLY A O 1
ATOM 1595 N N . VAL A 1 212 ? 17.701 10.605 -3.515 1.00 96.31 212 VAL A N 1
ATOM 1596 C CA . VAL A 1 212 ? 17.376 11.986 -3.919 1.00 96.31 212 VAL A CA 1
ATOM 1597 C C . VAL A 1 212 ? 16.109 12.472 -3.218 1.00 96.31 212 VAL A C 1
ATOM 1599 O O . VAL A 1 212 ? 16.106 13.566 -2.663 1.00 96.31 212 VAL A O 1
ATOM 1602 N N . ALA A 1 213 ? 15.050 11.664 -3.198 1.00 95.31 213 ALA A N 1
ATOM 1603 C CA . ALA A 1 213 ? 13.796 12.019 -2.543 1.00 95.31 213 ALA A CA 1
ATOM 1604 C C . ALA A 1 213 ? 13.964 12.243 -1.033 1.00 95.31 213 ALA A C 1
ATOM 1606 O O . ALA A 1 213 ? 13.535 13.272 -0.517 1.00 95.31 213 ALA A O 1
ATOM 1607 N N . VAL A 1 214 ? 14.633 11.322 -0.333 1.00 94.44 214 VAL A N 1
ATOM 1608 C CA . VAL A 1 214 ? 14.940 11.457 1.100 1.00 94.44 214 VAL A CA 1
ATOM 1609 C C . VAL A 1 214 ? 15.813 12.685 1.351 1.00 94.44 214 VAL A C 1
ATOM 1611 O O . VAL A 1 214 ? 15.529 13.448 2.269 1.00 94.44 214 VAL A O 1
ATOM 1614 N N . GLY A 1 215 ? 16.825 12.925 0.511 1.00 95.31 215 GLY A N 1
ATOM 1615 C CA . GLY A 1 215 ? 17.669 14.116 0.592 1.00 95.31 215 GLY A CA 1
ATOM 1616 C C . GLY A 1 215 ? 16.871 15.412 0.444 1.00 95.31 215 GLY A C 1
ATOM 1617 O O . GLY A 1 215 ? 17.075 16.339 1.221 1.00 95.31 215 GLY A O 1
ATOM 1618 N N . ILE A 1 216 ? 15.917 15.463 -0.493 1.00 94.94 216 ILE A N 1
ATOM 1619 C CA . ILE A 1 216 ? 15.004 16.605 -0.648 1.00 94.94 216 ILE A CA 1
ATOM 1620 C C . ILE A 1 216 ? 14.187 16.806 0.628 1.00 94.94 216 ILE A C 1
ATOM 1622 O O . ILE A 1 216 ? 14.157 17.919 1.140 1.00 94.94 216 ILE A O 1
ATOM 1626 N N . VAL A 1 217 ? 13.553 15.760 1.169 1.00 94.88 217 VAL A N 1
ATOM 1627 C CA . VAL A 1 217 ? 12.743 15.894 2.393 1.00 94.88 217 VAL A CA 1
ATOM 1628 C C . VAL A 1 217 ? 13.600 16.359 3.562 1.00 94.88 217 VAL A C 1
ATOM 1630 O O . VAL A 1 217 ? 13.199 17.291 4.246 1.00 94.88 217 VAL A O 1
ATOM 1633 N N . TYR A 1 218 ? 14.792 15.788 3.743 1.00 95.00 218 TYR A N 1
ATOM 1634 C CA . TYR A 1 218 ? 15.703 16.143 4.833 1.00 95.00 218 TYR A CA 1
ATOM 1635 C C . TYR A 1 218 ? 16.079 17.631 4.832 1.00 95.00 218 TYR A C 1
ATOM 1637 O O . TYR A 1 218 ? 16.196 18.238 5.894 1.00 95.00 218 TYR A O 1
ATOM 1645 N N . LEU A 1 219 ? 16.230 18.239 3.648 1.00 95.06 219 LEU A N 1
ATOM 1646 C CA . LEU A 1 219 ? 16.541 19.667 3.517 1.00 95.06 219 LEU A CA 1
ATOM 1647 C C . LEU A 1 219 ? 15.423 20.582 4.044 1.00 95.06 219 LEU A C 1
ATOM 1649 O O . LEU A 1 219 ? 15.719 21.695 4.471 1.00 95.06 219 LEU A O 1
ATOM 1653 N N . PHE A 1 220 ? 14.162 20.140 4.008 1.00 93.19 220 PHE A N 1
ATOM 1654 C CA . PHE A 1 220 ? 13.006 20.940 4.441 1.00 93.19 220 PHE A CA 1
ATOM 1655 C C . PHE A 1 220 ? 12.439 20.506 5.797 1.00 93.19 220 PHE A C 1
ATOM 1657 O O . PHE A 1 220 ? 11.950 21.343 6.552 1.00 93.19 220 PHE A O 1
ATOM 1664 N N . VAL A 1 221 ? 12.480 19.208 6.097 1.00 89.75 221 VAL A N 1
ATOM 1665 C CA . VAL A 1 221 ? 11.915 18.584 7.295 1.00 89.75 221 VAL A CA 1
ATOM 1666 C C . VAL A 1 221 ? 12.927 17.563 7.834 1.00 89.75 221 VAL A C 1
ATOM 1668 O O . VAL A 1 221 ? 12.941 16.413 7.381 1.00 89.75 221 VAL A O 1
ATOM 1671 N N . PRO A 1 222 ? 13.773 17.960 8.802 1.00 87.19 222 PRO A N 1
ATOM 1672 C CA . PRO A 1 222 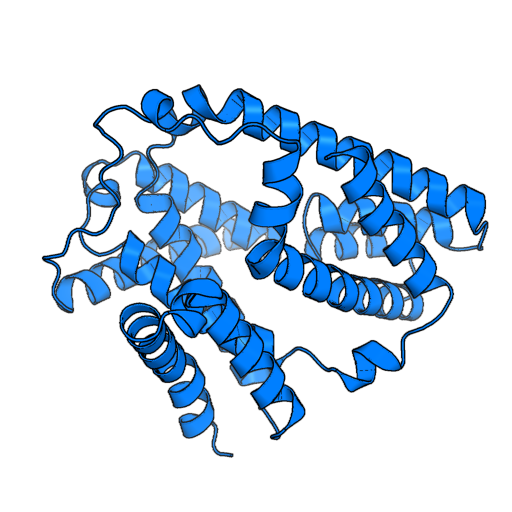? 14.832 17.100 9.338 1.00 87.19 222 PRO A CA 1
ATOM 1673 C C . PRO A 1 222 ? 14.326 15.789 9.952 1.00 87.19 222 PRO A C 1
ATOM 1675 O O . PRO A 1 222 ? 15.023 14.780 9.889 1.00 87.19 222 PRO A O 1
ATOM 1678 N N . ASP A 1 223 ? 13.099 15.784 10.481 1.00 86.00 223 ASP A N 1
ATOM 1679 C CA . ASP A 1 223 ? 12.483 14.616 11.126 1.00 86.00 223 ASP A CA 1
ATOM 1680 C C . ASP A 1 223 ? 12.021 13.529 10.139 1.00 86.00 223 ASP A C 1
ATOM 1682 O O . ASP A 1 223 ? 11.546 12.478 10.564 1.00 86.00 223 ASP A O 1
ATOM 1686 N N . LEU A 1 224 ? 12.141 13.768 8.823 1.00 87.06 224 LEU A N 1
ATOM 1687 C CA . LEU A 1 224 ? 11.843 12.800 7.759 1.00 87.06 224 LEU A CA 1
ATOM 1688 C C . LEU A 1 224 ? 10.520 12.028 7.958 1.00 87.06 224 LEU A C 1
ATOM 1690 O O . LEU A 1 224 ? 10.513 10.793 7.923 1.00 87.06 224 LEU A O 1
ATOM 1694 N N . PRO A 1 225 ? 9.373 12.713 8.138 1.00 84.00 225 PRO A N 1
ATOM 1695 C CA . PRO A 1 225 ? 8.110 12.023 8.349 1.00 84.00 225 PRO A CA 1
ATOM 1696 C C . PRO A 1 225 ? 7.805 11.110 7.157 1.00 84.00 225 PRO A C 1
ATOM 1698 O O . PRO A 1 225 ? 7.867 11.535 6.000 1.00 84.00 225 PRO A O 1
ATOM 1701 N N . ILE A 1 226 ? 7.439 9.857 7.444 1.00 80.56 226 ILE A N 1
ATOM 1702 C CA . ILE A 1 226 ? 7.260 8.788 6.444 1.00 80.56 226 ILE A CA 1
ATOM 1703 C C . ILE A 1 226 ? 6.345 9.232 5.293 1.00 80.56 226 ILE A C 1
ATOM 1705 O O . ILE A 1 226 ? 6.641 8.968 4.131 1.00 80.56 226 ILE A O 1
ATOM 1709 N N . ALA A 1 227 ? 5.265 9.962 5.592 1.00 81.12 227 ALA A N 1
ATOM 1710 C CA . ALA A 1 227 ? 4.359 10.493 4.575 1.00 81.12 227 ALA A CA 1
ATOM 1711 C C . ALA A 1 227 ? 5.061 11.440 3.587 1.00 81.12 227 ALA A C 1
ATOM 1713 O O . ALA A 1 227 ? 4.873 11.311 2.379 1.00 81.12 227 ALA A O 1
ATOM 1714 N N . ALA A 1 228 ? 5.901 12.357 4.076 1.00 87.38 228 ALA A N 1
ATOM 1715 C CA . ALA A 1 228 ? 6.660 13.264 3.218 1.00 87.38 228 ALA A CA 1
ATOM 1716 C C . ALA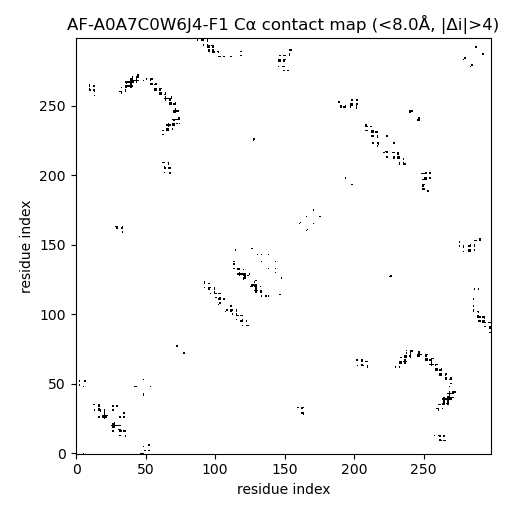 A 1 228 ? 7.698 12.503 2.386 1.00 87.38 228 ALA A C 1
ATOM 1718 O O . ALA A 1 228 ? 7.860 12.791 1.203 1.00 87.38 228 ALA A O 1
ATOM 1719 N N . VAL A 1 229 ? 8.350 11.497 2.977 1.00 89.56 229 VAL A N 1
ATOM 1720 C CA . VAL A 1 229 ? 9.296 10.621 2.273 1.00 89.56 229 VAL A CA 1
ATOM 1721 C C . VAL A 1 229 ? 8.600 9.869 1.138 1.00 89.56 229 VAL A C 1
ATOM 1723 O O . VAL A 1 229 ? 9.057 9.936 -0.000 1.00 89.56 229 VAL A O 1
ATOM 1726 N N . ILE A 1 230 ? 7.456 9.229 1.391 1.00 87.44 230 ILE A N 1
ATOM 1727 C CA . ILE A 1 230 ? 6.683 8.526 0.354 1.00 87.44 230 ILE A CA 1
ATOM 1728 C C . ILE A 1 230 ? 6.210 9.499 -0.736 1.00 87.44 230 ILE A C 1
ATOM 1730 O O . ILE A 1 230 ? 6.340 9.198 -1.925 1.00 87.44 230 ILE A O 1
ATOM 1734 N N . LEU A 1 231 ? 5.708 10.683 -0.370 1.00 90.00 231 LEU A N 1
ATOM 1735 C CA . LEU A 1 231 ? 5.304 11.712 -1.336 1.00 90.00 231 LEU A CA 1
ATOM 1736 C C . LEU A 1 231 ? 6.478 12.188 -2.201 1.00 90.00 231 LEU A C 1
ATOM 1738 O O . LEU A 1 231 ? 6.335 12.340 -3.413 1.00 90.00 231 LEU A O 1
ATOM 1742 N N . ALA A 1 232 ? 7.656 12.385 -1.616 1.00 94.06 232 ALA A N 1
ATOM 1743 C CA . ALA A 1 232 ? 8.841 12.771 -2.369 1.00 94.06 232 ALA A CA 1
ATOM 1744 C C . ALA A 1 232 ? 9.303 11.648 -3.302 1.00 94.06 232 ALA A C 1
ATOM 1746 O O . ALA A 1 232 ? 9.593 11.905 -4.467 1.00 94.06 232 ALA A O 1
ATOM 1747 N N . ILE A 1 233 ? 9.323 10.399 -2.832 1.00 94.06 233 ILE A N 1
ATOM 1748 C CA . ILE A 1 233 ? 9.739 9.237 -3.631 1.00 94.06 233 ILE A CA 1
ATOM 1749 C C . ILE A 1 233 ? 8.792 9.025 -4.806 1.00 94.06 233 ILE A C 1
ATOM 1751 O O . ILE A 1 233 ? 9.245 8.833 -5.932 1.00 94.06 233 ILE A O 1
ATOM 1755 N N . THR A 1 234 ? 7.484 9.102 -4.568 1.00 92.19 234 THR A N 1
ATOM 1756 C CA . THR A 1 234 ? 6.478 9.006 -5.634 1.00 92.19 234 THR A CA 1
ATOM 1757 C C . THR A 1 234 ? 6.621 10.152 -6.632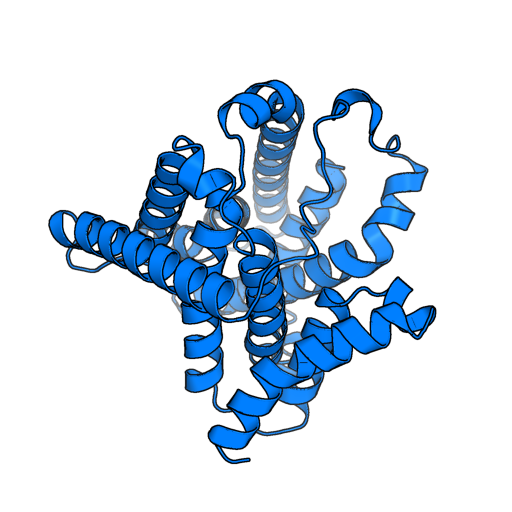 1.00 92.19 234 THR A C 1
ATOM 1759 O O . THR A 1 234 ? 6.624 9.913 -7.838 1.00 92.19 234 THR A O 1
ATOM 1762 N N . THR A 1 235 ? 6.840 11.381 -6.156 1.00 94.88 235 THR A N 1
ATOM 1763 C CA . THR A 1 235 ? 7.073 12.551 -7.015 1.00 94.88 235 THR A CA 1
ATOM 1764 C C . THR A 1 235 ? 8.323 12.374 -7.875 1.00 94.88 235 THR A C 1
ATOM 1766 O O . THR A 1 235 ? 8.255 12.539 -9.090 1.00 94.88 235 THR A O 1
ATOM 1769 N N . VAL A 1 236 ? 9.457 11.991 -7.283 1.00 96.12 236 VAL A N 1
ATOM 1770 C CA . VAL A 1 236 ? 10.710 11.747 -8.015 1.00 96.12 236 VAL A CA 1
ATOM 1771 C C . VAL A 1 236 ? 10.553 10.579 -8.992 1.00 96.12 236 VAL A C 1
ATOM 1773 O O . VAL A 1 236 ? 11.011 10.683 -10.128 1.00 96.12 236 VAL A O 1
ATOM 1776 N N . GLY A 1 237 ? 9.866 9.502 -8.600 1.00 94.44 237 GLY A N 1
ATOM 1777 C CA . GLY A 1 237 ? 9.566 8.355 -9.461 1.00 94.44 237 GLY A CA 1
ATOM 1778 C C . GLY A 1 237 ? 8.745 8.739 -10.694 1.00 94.44 237 GLY A C 1
ATOM 1779 O O . GLY A 1 237 ? 9.114 8.389 -11.814 1.00 94.44 237 GLY A O 1
ATOM 1780 N N . ILE A 1 238 ? 7.683 9.531 -10.508 1.00 93.88 238 ILE A N 1
ATOM 1781 C CA . ILE A 1 238 ? 6.862 10.071 -11.603 1.00 93.88 238 ILE A CA 1
ATOM 1782 C C . ILE A 1 238 ? 7.682 11.029 -12.474 1.00 93.88 238 ILE A C 1
ATOM 1784 O O . ILE A 1 238 ? 7.632 10.946 -13.697 1.00 93.88 238 ILE A O 1
ATOM 1788 N N . LEU A 1 239 ? 8.474 11.926 -11.879 1.00 95.38 239 LEU A N 1
ATOM 1789 C CA . LEU A 1 239 ? 9.327 12.844 -12.641 1.00 95.38 239 LEU A CA 1
ATOM 1790 C C . LEU A 1 239 ? 10.344 12.088 -13.506 1.00 95.38 239 LEU A C 1
ATOM 1792 O O . LEU A 1 239 ? 10.557 12.439 -14.668 1.00 95.38 239 LEU A O 1
ATOM 1796 N N . ALA A 1 240 ? 10.930 11.019 -12.970 1.00 94.12 240 ALA A N 1
ATOM 1797 C CA . ALA A 1 240 ? 11.836 10.146 -13.703 1.00 94.12 240 ALA A CA 1
ATOM 1798 C C . ALA A 1 240 ? 11.133 9.404 -14.855 1.00 94.12 240 ALA A C 1
ATOM 1800 O O . ALA A 1 240 ? 11.750 9.186 -15.900 1.00 94.12 240 ALA A O 1
ATOM 1801 N N . SER A 1 241 ? 9.841 9.085 -14.720 1.00 93.50 241 SER A N 1
ATOM 1802 C CA . SER A 1 241 ? 9.054 8.400 -15.756 1.00 93.50 241 SER A CA 1
ATOM 1803 C C . SER A 1 241 ? 8.851 9.235 -17.032 1.00 93.50 241 SER A C 1
ATOM 1805 O O . SER A 1 241 ? 8.625 8.687 -18.114 1.00 93.50 241 SER A O 1
ATOM 1807 N N . PHE A 1 242 ? 9.018 10.563 -16.964 1.00 93.25 242 PHE A N 1
ATOM 1808 C CA . PHE A 1 242 ? 9.010 11.422 -18.155 1.00 93.25 242 PHE A CA 1
ATOM 1809 C C . PHE A 1 242 ? 10.251 11.251 -19.039 1.00 93.25 242 PHE A C 1
ATOM 1811 O O . PHE A 1 242 ? 10.221 11.674 -20.196 1.00 93.25 242 PHE A O 1
ATOM 1818 N N . ALA A 1 243 ? 11.333 10.646 -18.537 1.00 94.44 243 ALA A N 1
ATOM 1819 C CA . ALA A 1 243 ? 12.507 10.323 -19.336 1.00 94.44 243 ALA A CA 1
ATOM 1820 C C . ALA A 1 243 ? 12.314 8.956 -20.025 1.00 94.44 243 ALA A C 1
ATOM 1822 O O . ALA A 1 243 ? 12.364 7.924 -19.350 1.00 94.44 243 ALA A O 1
ATOM 1823 N N . PRO A 1 244 ? 12.196 8.884 -21.371 1.00 89.00 244 PRO A N 1
ATOM 1824 C CA . PRO A 1 244 ? 11.917 7.620 -22.065 1.00 89.00 244 PRO A CA 1
ATOM 1825 C C . PRO A 1 244 ? 12.970 6.529 -21.822 1.00 89.00 244 PRO A C 1
ATOM 1827 O O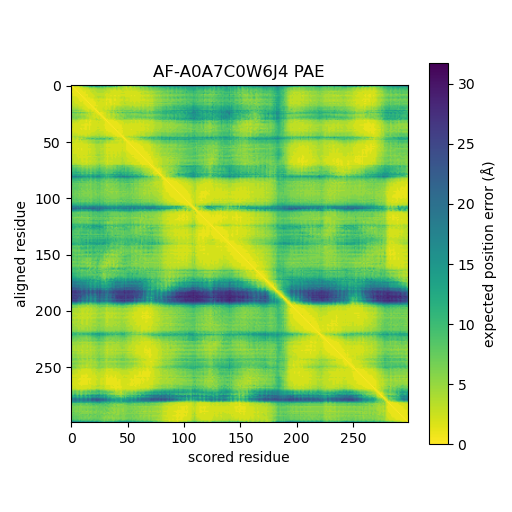 . PRO A 1 244 ? 12.655 5.345 -21.869 1.00 89.00 244 PRO A O 1
ATOM 1830 N N . LYS A 1 245 ? 14.220 6.920 -21.535 1.00 90.94 245 LYS A N 1
ATOM 1831 C CA . LYS A 1 245 ? 15.310 5.991 -21.194 1.00 90.94 245 LYS A CA 1
ATOM 1832 C C . LYS A 1 245 ? 15.086 5.265 -19.865 1.00 90.94 245 LYS A C 1
ATOM 1834 O O . LYS A 1 245 ? 15.466 4.108 -19.759 1.00 90.94 245 LYS A O 1
ATOM 1839 N N . ILE A 1 246 ? 14.505 5.948 -18.876 1.00 91.50 246 ILE A N 1
ATOM 1840 C CA . ILE A 1 246 ? 14.168 5.366 -17.570 1.00 91.50 246 ILE A CA 1
ATOM 1841 C C . ILE A 1 246 ? 12.898 4.533 -17.708 1.00 91.50 246 ILE A C 1
ATOM 1843 O O . ILE A 1 246 ? 12.860 3.383 -17.281 1.00 91.50 246 ILE A O 1
ATOM 1847 N N . ARG A 1 247 ? 11.891 5.088 -18.388 1.00 89.75 247 ARG A N 1
ATOM 1848 C CA . ARG A 1 247 ? 10.601 4.428 -18.576 1.00 89.75 247 ARG A CA 1
ATOM 1849 C C . ARG A 1 247 ? 10.686 3.100 -19.302 1.00 89.75 247 ARG A C 1
ATOM 1851 O O . ARG A 1 247 ? 10.051 2.137 -18.898 1.00 89.75 247 ARG A O 1
ATOM 1858 N N . ASN A 1 248 ? 11.504 3.045 -20.345 1.00 88.19 248 ASN A N 1
ATOM 1859 C CA . ASN A 1 248 ? 11.667 1.848 -21.159 1.00 88.19 248 ASN A CA 1
ATOM 1860 C C . ASN A 1 248 ? 12.843 0.974 -20.690 1.00 88.19 248 ASN A C 1
ATOM 1862 O O . ASN A 1 248 ? 13.267 0.093 -21.445 1.00 88.19 248 ASN A O 1
ATOM 1866 N N . PHE A 1 249 ? 13.416 1.239 -19.507 1.00 90.06 249 PHE A N 1
ATOM 1867 C CA . PHE A 1 249 ? 14.550 0.474 -18.995 1.00 90.06 249 PHE A CA 1
ATOM 1868 C C . PHE A 1 249 ? 14.118 -0.973 -18.690 1.00 90.06 249 PHE A C 1
ATOM 1870 O O . PHE A 1 249 ? 13.149 -1.159 -17.956 1.00 90.06 249 PHE A O 1
ATOM 1877 N N . PRO A 1 250 ? 14.801 -2.002 -19.226 1.00 88.62 250 PRO A N 1
ATOM 1878 C CA . PRO A 1 250 ? 14.386 -3.392 -19.039 1.00 88.62 250 PRO A CA 1
ATOM 1879 C C . PRO A 1 250 ? 14.418 -3.834 -17.571 1.00 88.62 250 PRO A C 1
ATOM 1881 O O . PRO A 1 250 ? 15.377 -3.540 -16.856 1.00 88.62 250 PRO A O 1
ATOM 1884 N N . GLY A 1 251 ? 13.410 -4.593 -17.138 1.00 86.31 251 GLY A N 1
ATOM 1885 C CA . GLY A 1 251 ? 13.382 -5.230 -15.822 1.00 86.31 251 GLY A CA 1
ATOM 1886 C C . GLY A 1 251 ? 12.965 -4.329 -14.657 1.00 86.31 251 GLY A C 1
ATOM 1887 O O . GLY A 1 251 ? 12.980 -4.796 -13.520 1.00 86.31 251 GLY A O 1
ATOM 1888 N N . THR A 1 252 ? 12.619 -3.054 -14.873 1.00 91.12 252 THR A N 1
ATOM 1889 C CA . THR A 1 252 ? 12.134 -2.165 -13.796 1.00 91.12 252 THR A CA 1
ATOM 1890 C C . THR A 1 252 ? 10.790 -2.628 -13.245 1.00 91.12 252 THR A C 1
ATOM 1892 O O . THR A 1 252 ? 10.663 -2.777 -12.029 1.00 91.12 252 THR A O 1
ATOM 1895 N N . PHE A 1 253 ? 9.822 -2.916 -14.122 1.00 89.50 253 PHE A N 1
ATOM 1896 C CA . PHE A 1 253 ? 8.488 -3.372 -13.729 1.00 89.50 253 PHE A CA 1
ATOM 1897 C C . PHE A 1 253 ? 8.551 -4.702 -12.978 1.00 89.50 253 PHE A C 1
ATOM 1899 O O . PHE A 1 253 ? 8.075 -4.794 -11.850 1.00 89.50 253 PHE A O 1
ATOM 1906 N N . GLU A 1 254 ? 9.207 -5.707 -13.554 1.00 90.31 254 GLU A N 1
ATOM 1907 C CA . GLU A 1 254 ? 9.282 -7.059 -12.997 1.00 90.31 254 GLU A CA 1
ATOM 1908 C C . GLU A 1 254 ? 10.048 -7.089 -11.670 1.00 90.31 254 GLU A C 1
ATOM 1910 O O . GLU A 1 254 ? 9.686 -7.827 -10.752 1.00 90.31 254 GLU A O 1
ATOM 1915 N N . THR A 1 255 ? 11.089 -6.259 -11.532 1.00 93.12 255 THR A N 1
ATOM 1916 C CA . THR A 1 255 ? 11.803 -6.108 -10.256 1.00 93.12 255 THR A CA 1
ATOM 1917 C C . THR A 1 255 ? 10.905 -5.452 -9.208 1.00 93.12 255 THR A C 1
ATOM 1919 O O . THR A 1 255 ? 10.861 -5.916 -8.069 1.00 93.12 255 THR A O 1
ATOM 1922 N N . GLY A 1 256 ? 10.168 -4.400 -9.579 1.00 93.00 256 GLY A N 1
ATOM 1923 C CA . GLY A 1 256 ? 9.204 -3.744 -8.694 1.00 93.00 256 GLY A CA 1
ATOM 1924 C C . GLY A 1 256 ? 8.089 -4.691 -8.246 1.00 93.00 256 GLY A C 1
ATOM 1925 O O . GLY A 1 256 ? 7.810 -4.794 -7.053 1.00 93.00 256 GLY A O 1
ATOM 1926 N N . GLU A 1 257 ? 7.509 -5.447 -9.179 1.00 90.81 257 GLU A N 1
ATOM 1927 C CA . GLU A 1 257 ? 6.480 -6.455 -8.910 1.00 90.81 257 GLU A CA 1
ATOM 1928 C C . GLU A 1 257 ? 7.003 -7.552 -7.972 1.00 90.81 257 GLU A C 1
ATOM 1930 O O . GLU A 1 257 ? 6.345 -7.911 -6.994 1.00 90.81 257 GLU A O 1
ATOM 1935 N N . PHE A 1 258 ? 8.216 -8.058 -8.210 1.00 94.19 258 PHE A N 1
ATOM 1936 C CA . PHE A 1 258 ? 8.827 -9.049 -7.329 1.00 94.19 258 PHE A CA 1
ATOM 1937 C C . PHE A 1 258 ? 9.030 -8.507 -5.908 1.00 94.19 258 PHE A C 1
ATOM 1939 O O . PHE A 1 258 ? 8.724 -9.197 -4.934 1.00 94.19 258 PHE A O 1
ATOM 1946 N N . LEU A 1 259 ? 9.490 -7.261 -5.763 1.00 95.12 259 LEU A N 1
ATOM 1947 C CA . LEU A 1 259 ? 9.633 -6.618 -4.455 1.00 95.12 259 LEU A CA 1
ATOM 1948 C C . LEU A 1 259 ? 8.284 -6.443 -3.741 1.00 95.12 259 LEU A C 1
ATOM 1950 O O . LEU A 1 259 ? 8.239 -6.610 -2.523 1.00 95.12 259 LEU A O 1
ATOM 1954 N N . LEU A 1 260 ? 7.181 -6.208 -4.466 1.00 92.56 260 LEU A N 1
ATOM 1955 C CA . LEU A 1 260 ? 5.832 -6.221 -3.878 1.00 92.56 260 LEU A CA 1
ATOM 1956 C C . LEU A 1 260 ? 5.441 -7.599 -3.325 1.00 92.56 260 LEU A C 1
ATOM 1958 O O . LEU A 1 260 ? 4.737 -7.688 -2.319 1.00 92.56 260 LEU A O 1
ATOM 1962 N N . LEU A 1 261 ? 5.903 -8.690 -3.938 1.00 94.00 261 LEU A N 1
ATOM 1963 C CA . LEU A 1 261 ? 5.679 -10.033 -3.399 1.00 94.00 261 LEU A CA 1
ATOM 1964 C C . LEU A 1 261 ? 6.501 -10.283 -2.128 1.00 94.00 261 LEU A C 1
ATOM 1966 O O . LEU A 1 261 ? 5.988 -10.898 -1.194 1.00 94.00 261 LEU A O 1
ATOM 1970 N N . VAL A 1 262 ? 7.745 -9.794 -2.071 1.00 96.56 262 VAL A N 1
ATOM 1971 C CA . VAL A 1 262 ? 8.579 -9.844 -0.854 1.00 96.56 262 VAL A CA 1
ATOM 1972 C C . VAL A 1 262 ? 7.921 -9.042 0.272 1.00 96.56 262 VAL A C 1
ATOM 1974 O O . VAL A 1 262 ? 7.785 -9.546 1.388 1.00 96.56 262 VAL A O 1
ATOM 1977 N N . PHE A 1 263 ? 7.447 -7.833 -0.040 1.00 94.06 263 PHE A N 1
ATOM 1978 C CA . PHE A 1 263 ? 6.644 -7.000 0.855 1.00 94.06 263 PHE A CA 1
ATOM 1979 C C . PHE A 1 263 ? 5.437 -7.769 1.403 1.00 94.06 263 PHE A C 1
ATOM 1981 O O . PHE A 1 263 ? 5.243 -7.819 2.615 1.00 94.06 263 PHE A O 1
ATOM 1988 N N . ALA A 1 264 ? 4.659 -8.426 0.537 1.00 90.75 264 ALA A N 1
ATOM 1989 C CA . ALA A 1 264 ? 3.465 -9.167 0.942 1.00 90.75 264 ALA A CA 1
ATOM 1990 C C . ALA A 1 264 ? 3.773 -10.286 1.953 1.00 90.75 264 ALA A C 1
ATOM 1992 O O . ALA A 1 264 ? 3.022 -10.471 2.913 1.00 90.75 264 ALA A O 1
ATOM 1993 N N . VAL A 1 265 ? 4.894 -11.003 1.788 1.00 94.69 265 VAL A N 1
ATOM 1994 C CA . VAL A 1 265 ? 5.331 -11.996 2.784 1.00 94.69 265 VAL A CA 1
ATOM 1995 C C . VAL A 1 265 ? 5.714 -11.315 4.099 1.00 94.69 265 VAL A C 1
ATOM 1997 O O . VAL A 1 265 ? 5.216 -11.714 5.152 1.00 94.69 265 VAL A O 1
ATOM 2000 N N . ALA A 1 266 ? 6.580 -10.297 4.050 1.00 93.56 266 ALA A N 1
ATOM 2001 C CA . ALA A 1 266 ? 7.097 -9.618 5.238 1.00 93.56 266 ALA A CA 1
ATOM 2002 C C . ALA A 1 266 ? 5.971 -8.975 6.064 1.00 93.56 266 ALA A C 1
ATOM 2004 O O . ALA A 1 266 ? 5.837 -9.269 7.253 1.00 93.56 266 ALA A O 1
ATOM 2005 N N . VAL A 1 267 ? 5.096 -8.197 5.422 1.00 88.62 267 VAL A N 1
ATOM 2006 C CA . VAL A 1 267 ? 3.919 -7.586 6.059 1.00 88.62 267 VAL A CA 1
ATOM 2007 C C . VAL A 1 267 ? 2.962 -8.643 6.584 1.00 88.62 267 VAL A C 1
ATOM 2009 O O . VAL A 1 267 ? 2.458 -8.509 7.697 1.00 88.62 267 VAL A O 1
ATOM 2012 N N . GLY A 1 268 ? 2.743 -9.725 5.831 1.00 88.75 268 GLY A N 1
ATOM 2013 C CA . GLY A 1 268 ? 1.920 -10.839 6.290 1.00 88.75 268 GLY A CA 1
ATOM 2014 C C . GLY A 1 268 ? 2.398 -11.395 7.634 1.00 88.75 268 GLY A C 1
ATOM 2015 O O . GLY A 1 268 ? 1.572 -11.692 8.491 1.00 88.75 268 GLY A O 1
ATOM 2016 N N . THR A 1 269 ? 3.714 -11.465 7.871 1.00 91.38 269 THR A N 1
ATOM 2017 C CA . THR A 1 269 ? 4.258 -11.965 9.149 1.00 91.38 269 THR A CA 1
ATOM 2018 C C . THR A 1 269 ? 4.012 -11.051 10.346 1.00 91.38 269 THR A C 1
ATOM 2020 O O . THR A 1 269 ? 4.056 -11.521 11.482 1.00 91.38 269 THR A O 1
ATOM 2023 N N . LEU A 1 270 ? 3.722 -9.769 10.109 1.00 86.00 270 LEU A N 1
ATOM 2024 C CA . LEU A 1 270 ? 3.360 -8.813 11.157 1.00 86.00 270 LEU A CA 1
ATOM 2025 C C . LEU A 1 270 ? 1.892 -8.960 11.593 1.00 86.00 270 LEU A C 1
ATOM 2027 O O . LEU A 1 270 ? 1.517 -8.484 12.666 1.00 86.00 270 LEU A O 1
ATOM 2031 N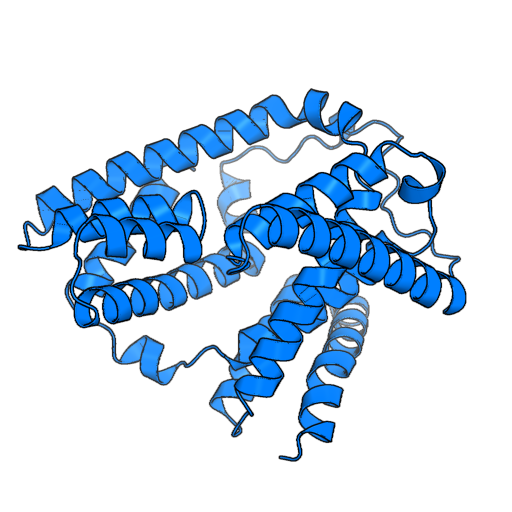 N . ALA A 1 271 ? 1.054 -9.632 10.796 1.00 80.56 271 ALA A N 1
ATOM 2032 C CA . ALA A 1 271 ? -0.348 -9.845 11.127 1.00 80.56 271 ALA A CA 1
ATOM 2033 C C . ALA A 1 271 ? -0.496 -10.835 12.294 1.00 80.56 271 ALA A C 1
ATOM 2035 O O . ALA A 1 271 ? -0.047 -11.978 12.220 1.00 80.56 271 ALA A O 1
ATOM 2036 N N . ASN A 1 272 ? -1.187 -10.429 13.363 1.00 75.75 272 ASN A N 1
ATOM 2037 C CA . ASN A 1 272 ? -1.403 -11.262 14.549 1.00 75.75 272 ASN A CA 1
ATOM 2038 C C . ASN A 1 272 ? -2.874 -11.687 14.680 1.00 75.75 272 ASN A C 1
ATOM 2040 O O . ASN A 1 272 ? -3.724 -10.903 15.108 1.00 75.75 272 ASN A O 1
ATOM 2044 N N . VAL A 1 273 ? -3.162 -12.955 14.367 1.00 70.94 273 VAL A N 1
ATOM 2045 C CA . VAL A 1 273 ? -4.520 -13.532 14.339 1.00 70.94 273 VAL A CA 1
ATOM 2046 C C . VAL A 1 273 ? -5.161 -13.614 15.730 1.00 70.94 273 VAL A C 1
ATOM 2048 O O . VAL A 1 273 ? -6.381 -13.573 15.866 1.00 70.94 273 VAL A O 1
ATOM 2051 N N . ARG A 1 274 ? -4.366 -13.656 16.803 1.00 70.56 274 ARG A N 1
ATOM 2052 C CA . ARG A 1 274 ? -4.907 -13.638 18.173 1.00 70.56 274 ARG A CA 1
ATOM 2053 C C . ARG A 1 274 ? -5.341 -12.239 18.596 1.00 70.56 274 ARG A C 1
ATOM 2055 O O . ARG A 1 274 ? -6.391 -12.099 19.212 1.00 70.56 274 ARG A O 1
ATOM 2062 N N . ARG A 1 275 ? -4.577 -11.205 18.230 1.00 65.81 275 ARG A N 1
ATOM 2063 C CA . ARG A 1 275 ? -4.980 -9.802 18.437 1.00 65.81 275 ARG A CA 1
ATOM 2064 C C . ARG A 1 275 ? -6.210 -9.445 17.598 1.00 65.81 275 ARG A C 1
ATOM 2066 O O . ARG A 1 275 ? -7.101 -8.778 18.105 1.00 65.81 275 ARG A O 1
ATOM 2073 N N . LEU A 1 276 ? -6.286 -9.991 16.381 1.00 61.22 276 LEU A N 1
ATOM 2074 C CA . LEU A 1 276 ? -7.449 -9.966 15.481 1.00 61.22 276 LEU A CA 1
ATOM 2075 C C . LEU A 1 276 ? -8.760 -10.389 16.174 1.00 61.22 276 LEU A C 1
ATOM 2077 O O . LEU A 1 276 ? -9.789 -9.759 15.963 1.00 61.22 276 LEU A O 1
ATOM 2081 N N . VAL A 1 277 ? -8.720 -11.425 17.020 1.00 64.06 277 VAL A N 1
ATOM 2082 C CA . VAL A 1 277 ? -9.901 -11.980 17.713 1.00 64.06 277 VAL A CA 1
ATOM 2083 C C . VAL A 1 277 ? -10.128 -11.359 19.101 1.00 64.06 277 VAL A C 1
ATOM 2085 O O . VAL A 1 277 ? -11.229 -11.426 19.629 1.00 64.06 277 VAL A O 1
ATOM 2088 N N . GLY A 1 278 ? -9.113 -10.749 19.717 1.00 59.31 278 GLY A N 1
ATOM 2089 C CA . GLY A 1 278 ? -9.235 -10.130 21.045 1.00 59.31 278 GLY A CA 1
ATOM 2090 C C . GLY A 1 278 ? -9.777 -8.696 21.043 1.00 59.31 278 GLY A C 1
ATOM 2091 O O . GLY A 1 278 ? -10.140 -8.194 22.100 1.00 59.31 278 GLY A O 1
ATOM 2092 N N . ALA A 1 279 ? -9.821 -8.036 19.882 1.00 57.28 279 ALA A N 1
ATOM 2093 C CA . ALA A 1 279 ? -10.138 -6.611 19.755 1.00 57.28 279 ALA A CA 1
ATOM 2094 C C . ALA A 1 279 ? -11.640 -6.293 19.594 1.00 57.28 279 ALA A C 1
ATOM 2096 O O . ALA A 1 279 ? -11.982 -5.153 19.290 1.00 57.28 279 ALA A O 1
ATOM 2097 N N . PHE A 1 280 ? -12.546 -7.263 19.769 1.00 64.19 280 PHE A N 1
ATOM 2098 C CA . PHE A 1 280 ? -13.987 -7.022 19.629 1.00 64.19 280 PHE A CA 1
ATOM 2099 C C . PHE A 1 280 ? -14.506 -6.113 20.755 1.00 64.19 280 PHE A C 1
ATOM 21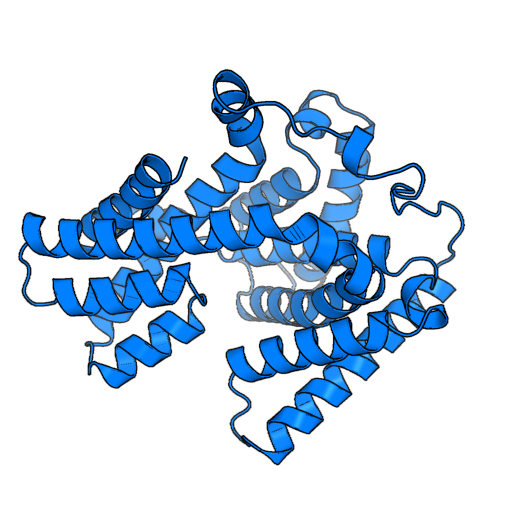01 O O . PHE A 1 280 ? -14.736 -6.558 21.876 1.00 64.19 280 PHE A O 1
ATOM 2108 N N . GLY A 1 281 ? -14.706 -4.837 20.433 1.00 79.69 281 GLY A N 1
ATOM 2109 C CA . GLY A 1 281 ? -15.296 -3.820 21.302 1.00 79.69 281 GLY A CA 1
ATOM 2110 C C . GLY A 1 281 ? -15.977 -2.722 20.482 1.00 79.69 281 GLY A C 1
ATOM 2111 O O . GLY A 1 281 ? -16.105 -2.841 19.261 1.00 79.69 281 GLY A O 1
ATOM 2112 N N . GLU A 1 282 ? -16.396 -1.639 21.134 1.00 85.00 282 GLU A N 1
ATOM 2113 C CA . GLU A 1 282 ? -17.096 -0.517 20.482 1.00 85.00 282 GLU A CA 1
ATOM 2114 C C . GLU A 1 282 ? -16.265 0.119 19.357 1.00 85.00 282 GLU A C 1
ATOM 2116 O O . GLU A 1 282 ? -16.783 0.370 18.272 1.00 85.00 282 GLU A O 1
ATOM 2121 N N . VAL A 1 283 ? -14.950 0.263 19.559 1.00 88.31 283 VAL A N 1
ATOM 2122 C CA . VAL A 1 283 ? -14.017 0.779 18.542 1.00 88.31 283 VAL A CA 1
ATOM 2123 C C . VAL A 1 283 ? -13.972 -0.121 17.301 1.00 88.31 283 VAL A C 1
ATOM 2125 O O . VAL A 1 283 ? -13.950 0.367 16.173 1.00 88.31 283 VAL A O 1
ATOM 2128 N N . PHE A 1 284 ? -14.004 -1.444 17.480 1.00 89.44 284 PHE A N 1
ATOM 2129 C CA . PHE A 1 284 ? -14.027 -2.382 16.356 1.00 89.44 284 PHE A CA 1
ATOM 2130 C C . PHE A 1 284 ? -15.320 -2.261 15.554 1.00 89.44 284 PHE A C 1
ATOM 2132 O O . PHE A 1 284 ? -15.287 -2.240 14.324 1.00 89.44 284 PHE A O 1
ATOM 2139 N N . LEU A 1 285 ? -16.455 -2.158 16.251 1.00 90.88 285 LEU A N 1
ATOM 2140 C CA . LEU A 1 285 ? -17.752 -1.952 15.617 1.00 90.8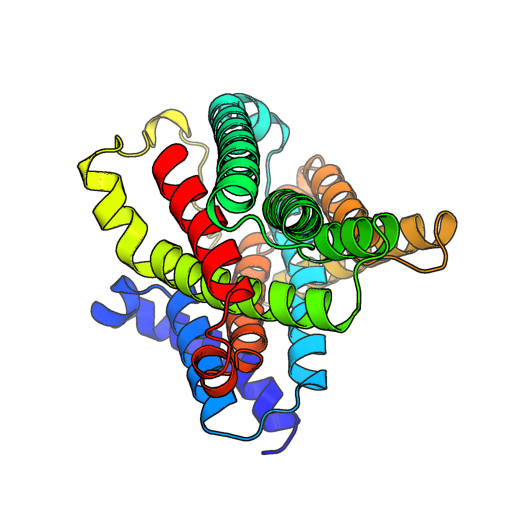8 285 LEU A CA 1
ATOM 2141 C C . LEU A 1 285 ? -17.788 -0.624 14.853 1.00 90.88 285 LEU A C 1
ATOM 2143 O O . LEU A 1 285 ? -18.260 -0.603 13.719 1.00 90.88 285 LEU A O 1
ATOM 2147 N N . PHE A 1 286 ? -17.234 0.447 15.430 1.00 93.44 286 PHE A N 1
ATOM 2148 C CA . PHE A 1 286 ? -17.098 1.742 14.765 1.00 93.44 286 PHE A CA 1
ATOM 2149 C C . PHE A 1 286 ? -16.365 1.591 13.427 1.00 93.44 286 PHE A C 1
ATOM 2151 O O . PHE A 1 286 ? -16.928 1.898 12.378 1.00 93.44 286 PHE A O 1
ATOM 2158 N N . VAL A 1 287 ? -15.148 1.033 13.433 1.00 93.75 287 VAL A N 1
ATOM 2159 C CA . VAL A 1 287 ? -14.351 0.853 12.205 1.00 93.75 287 VAL A CA 1
ATOM 2160 C C . VAL A 1 287 ? -15.059 -0.059 11.202 1.00 93.75 287 VAL A C 1
ATOM 2162 O O . VAL A 1 287 ? -15.055 0.228 10.006 1.00 93.75 287 VAL A O 1
ATOM 2165 N N . ALA A 1 288 ? -15.719 -1.124 11.666 1.00 93.62 288 ALA A N 1
ATOM 2166 C CA . ALA A 1 288 ? -16.477 -2.022 10.800 1.00 93.62 288 ALA A CA 1
ATOM 2167 C C . ALA A 1 288 ? -17.629 -1.297 10.090 1.00 93.62 288 ALA A C 1
ATOM 2169 O O . ALA A 1 288 ? -17.799 -1.478 8.885 1.00 93.62 288 ALA A O 1
ATOM 2170 N N . ILE A 1 289 ? -18.384 -0.452 10.801 1.00 95.06 289 ILE A N 1
ATOM 2171 C CA . ILE A 1 289 ? -19.459 0.361 10.212 1.00 95.06 289 ILE A CA 1
ATOM 2172 C C . ILE A 1 289 ? -18.885 1.326 9.174 1.00 95.06 289 ILE A C 1
ATOM 2174 O O . ILE A 1 289 ? -19.422 1.405 8.069 1.00 95.06 289 ILE A O 1
ATOM 2178 N N . VAL A 1 290 ? -17.788 2.024 9.489 1.00 96.62 290 VAL A N 1
ATOM 2179 C CA . VAL A 1 290 ? -17.173 2.978 8.553 1.00 96.62 290 VAL A CA 1
ATOM 2180 C C . VAL A 1 290 ? -16.680 2.272 7.295 1.00 96.62 290 VAL A C 1
ATOM 2182 O O . VAL A 1 290 ? -17.051 2.682 6.195 1.00 96.62 290 VAL A O 1
ATOM 2185 N N . LEU A 1 291 ? -15.891 1.204 7.441 1.00 95.31 291 LEU A N 1
ATOM 2186 C CA . LEU A 1 291 ? -15.274 0.495 6.321 1.00 95.31 291 LEU A CA 1
ATOM 2187 C C . LEU A 1 291 ? -16.318 -0.219 5.457 1.00 95.31 291 LEU A C 1
ATOM 2189 O O . LEU A 1 291 ? -16.367 -0.006 4.247 1.00 95.31 291 LEU A O 1
ATOM 2193 N N . ILE A 1 292 ? -17.173 -1.051 6.061 1.00 95.12 292 ILE A N 1
ATOM 2194 C CA . ILE A 1 292 ? -18.199 -1.801 5.321 1.00 95.12 292 ILE A CA 1
ATOM 2195 C C . ILE A 1 292 ? -19.214 -0.830 4.722 1.00 95.12 292 ILE A C 1
ATOM 2197 O O . ILE A 1 292 ? -19.588 -0.980 3.561 1.00 95.12 292 ILE A O 1
ATOM 2201 N N . GLY A 1 293 ? -19.620 0.194 5.476 1.00 96.19 293 GLY A N 1
ATOM 2202 C CA . GLY A 1 293 ? -20.506 1.240 4.983 1.00 96.19 293 GLY A CA 1
ATOM 2203 C C . GLY A 1 293 ? -19.912 1.981 3.788 1.00 96.19 293 GLY A C 1
ATOM 2204 O O . GLY A 1 293 ? -20.613 2.183 2.802 1.00 96.19 293 GLY A O 1
ATOM 2205 N N . ALA A 1 294 ? -18.624 2.337 3.830 1.00 96.31 294 ALA A N 1
ATOM 2206 C CA . ALA A 1 294 ? -17.956 3.023 2.724 1.00 96.31 294 ALA A CA 1
ATOM 2207 C C . ALA A 1 294 ? -17.882 2.141 1.475 1.00 96.31 294 ALA A C 1
ATOM 2209 O O . ALA A 1 294 ? -18.147 2.618 0.375 1.00 96.31 294 ALA A O 1
ATOM 2210 N N . ILE A 1 295 ? -17.582 0.850 1.645 1.00 93.25 295 ILE A N 1
ATOM 2211 C CA . ILE A 1 295 ? -17.587 -0.132 0.554 1.00 93.25 295 ILE A CA 1
ATOM 2212 C C . ILE A 1 295 ? -18.987 -0.217 -0.066 1.00 93.25 295 ILE A C 1
ATOM 2214 O O . ILE A 1 295 ? -19.119 -0.072 -1.275 1.00 93.25 295 ILE A O 1
ATOM 2218 N N . LEU A 1 296 ? -20.028 -0.410 0.745 1.00 93.62 296 LEU A N 1
ATOM 2219 C CA . LEU A 1 296 ? -21.406 -0.545 0.259 1.00 93.62 296 LEU A CA 1
ATOM 2220 C C . LEU A 1 296 ? -21.958 0.736 -0.373 1.00 93.62 296 LEU A C 1
ATOM 2222 O O . LEU A 1 296 ? -22.815 0.655 -1.243 1.00 93.62 296 LEU A O 1
ATOM 2226 N N . LEU A 1 297 ? -21.515 1.904 0.089 1.00 95.12 297 LEU A N 1
ATOM 2227 C CA . LEU A 1 297 ? -21.963 3.192 -0.432 1.00 95.12 297 LEU A CA 1
ATOM 2228 C C . LEU A 1 297 ? -21.227 3.591 -1.722 1.00 95.12 297 LEU A C 1
ATOM 2230 O O . LEU A 1 297 ? -21.786 4.324 -2.533 1.00 95.12 297 LEU A O 1
ATOM 2234 N N . HIS A 1 298 ? -19.977 3.150 -1.900 1.00 93.06 298 HIS A N 1
ATOM 2235 C CA . HIS A 1 298 ? -19.162 3.483 -3.070 1.00 93.06 298 HIS A CA 1
ATOM 2236 C C . HIS A 1 298 ? -19.376 2.544 -4.268 1.00 93.06 298 HIS A C 1
ATOM 2238 O O . HIS A 1 298 ? -19.380 3.028 -5.401 1.00 93.06 298 HIS A O 1
ATOM 2244 N N . TYR A 1 299 ? -19.477 1.229 -4.035 1.00 85.50 299 TYR A N 1
ATOM 2245 C CA . TYR A 1 299 ? -19.642 0.213 -5.089 1.00 85.50 299 TYR A CA 1
ATOM 2246 C C . TYR A 1 299 ? -21.093 0.070 -5.548 1.00 85.50 299 TYR A C 1
ATOM 2248 O O . TYR A 1 299 ? -21.274 -0.171 -6.765 1.00 85.50 299 TYR A O 1
#

Nearest PDB structures (foldseek):
  4cz8-assembly1_B  TM=3.139E-01  e=4.646E-02  Pyrococcus abyssi GE5
  7p3r-assembly1_C  TM=1.848E-01  e=8.654E+00  Vibrio cholerae O1 biovar El Tor str. N16961
  5lm1-assembly1_A  TM=1.071E-01  e=3.724E+00  Homo sapiens

Radius of gyration: 20.41 Å; Cα contacts (8 Å, |Δi|>4): 350; chains: 1; bounding box: 48×46×53 Å

Solvent-accessible surface area (backbone atoms only — not comparable to full-atom values): 15386 Å² total; per-residue (Å²): 121,57,70,66,59,53,53,47,49,31,61,49,44,40,56,53,30,46,53,40,24,73,75,34,72,70,43,41,63,43,31,40,56,48,47,21,27,54,49,13,31,51,46,30,66,75,43,84,64,65,62,68,59,29,50,50,46,28,52,53,25,49,55,38,19,52,27,22,45,31,17,56,38,57,63,73,63,46,62,74,68,37,58,64,57,54,51,50,51,51,45,38,51,51,23,29,49,53,22,22,54,48,36,26,69,72,69,63,52,99,57,31,67,59,52,24,53,21,52,42,25,30,79,74,58,34,67,63,35,18,48,55,43,32,61,76,69,68,54,54,66,70,59,51,53,50,42,51,51,37,41,55,44,52,52,49,54,49,49,53,38,56,61,59,49,37,66,72,59,48,56,74,80,44,82,77,83,68,68,80,78,59,50,94,78,66,63,71,80,76,66,88,87,56,58,72,70,35,40,52,51,35,51,49,51,18,52,51,44,33,51,51,17,45,51,55,37,41,77,80,39,79,81,55,54,64,64,57,37,52,52,33,25,51,49,46,14,48,60,46,15,74,38,65,73,54,26,68,40,59,41,22,48,61,51,13,55,50,29,50,26,27,23,29,18,25,50,17,32,71,44,52,70,67,60,61,67,68,55,81,46,71,58,31,52,43,48,47,43,20,54,53,42,15,52,69,67,52,108

Foldseek 3Di:
DDLVVVLCCLQVLLVVLVVCLVPDVVSVQLHSLLSLLVLLQCPLAVDPDDLVSLVVLLVLLLLQLLLLQLLQDPVVLCVVVCPVVVVLLVLLLVLLLVLLVVLCVVLVDPCSVLLSQLSSQCSNQRPLRSVVSCVVVVPDPVLSVLLVLLQVLVVSVVVSCVSHCCCVVVCVPDPDDDCVVVPPPPPVLCPVDDDPVLLVVLSVVSVVLLVVLQVVCCVPPVVSRVSSSSVSSNVSSNVSSVPVCSNNRPPSNVSSVSSSSSSSSSVSSVDHVVSSVVSPDSSSVSSCSSVVSSVVSSD

pLDDT: mean 87.46, std 10.04, range [44.03, 97.75]

Sequence (299 aa):
MSLVIQAVLFVGFPVAAQWGARKYKALRFLGPIVLCYLFGIALGNLVFMNTELATTFTEATVLLAIPLLLFTTDFRAWLRIARPAVISFTLAAVAVIITAATATLILAGPHDWQMAGMTVGVYTGGTPNMSAIGIALGVPDETFVLLNGADVILSGVYLLFLLSIAQRVLGKFLPAFDYSRLGDDFDDGTRNDFGWRHVLAAVGLSILSSGVAVGIVYLFVPDLPIAAVILAITTVGILASFAPKIRNFPGTFETGEFLLLVFAVAVGTLANVRRLVGAFGEVFLFVAIVLIGAILLHY